Protein AF-N2AEW5-F1 (afdb_monomer)

Solvent-accessible surface area (backbone atoms only — not comparable to full-atom values): 11011 Å² total; per-residue (Å²): 120,74,66,57,60,66,73,53,64,68,74,83,54,90,69,75,68,93,56,101,65,59,62,50,59,50,52,50,50,50,52,54,52,48,52,53,52,48,53,51,51,51,53,53,52,51,54,52,51,47,54,52,35,54,76,77,35,102,45,66,56,54,64,34,38,76,70,49,74,48,69,95,72,57,52,61,69,63,52,51,55,53,49,51,40,51,55,42,52,53,49,37,52,55,40,48,55,48,37,38,54,51,51,26,50,57,54,40,74,70,40,95,64,79,79,50,66,66,58,35,51,49,49,36,50,56,52,47,52,53,49,52,54,55,52,50,54,53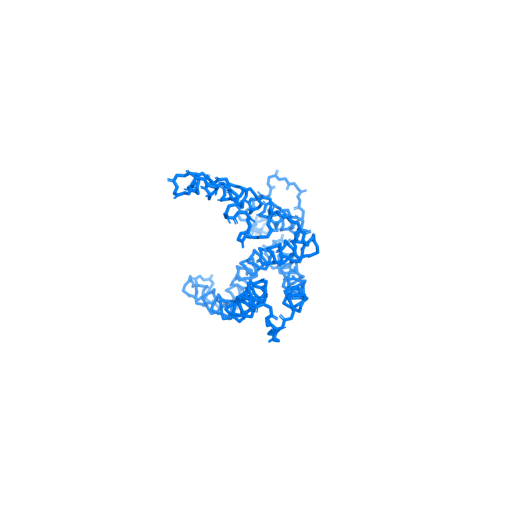,50,52,51,51,50,49,30,52,52,45,57,53,48,28,76,74,65,80,50,90,71,94,61,72,61,66,67,58,58,41,52,54,45,50,55,49,37,52,53,48,42,52,49,38,42,50,44,42,63,67,73,62,53,85,130

Radius of gyration: 22.82 Å; Cα contacts (8 Å, |Δi|>4): 111; chains: 1; bounding box: 56×36×72 Å

Mean predicted aligned error: 11.04 Å

Foldseek 3Di:
DVVVVVVPPPQVPPDDPPDPDAQLVVLVVVLVVQLVVVVVVVVVVLVVVLVVCVVVPVDSCVVCVVVCNDDPSVPVVVVVLVVLLVSLVSLLVSLLLLLLQLVLQVVLCPDPPNDDPVSSVVSSVVSVVVVVVVVVVLVVLVVVVSVQVSCCVVPVDHDDGDDSVVSSVVSVVSSVVSSVVSSVSCNPPVGDD

pLDDT: mean 76.3, std 13.99, range [43.38, 95.25]

Sequence (193 aa):
AISCWRNEKVNLSETWNLIPVSSGKLWLSNIFSSLLTCAYIFIIQNILLALVALSTKNDITAPLKEYGLWGNELIISSIIERLIFLILMVTFIYAFVSFVNFCSKVIVDRLPFKETLWIKLFVMAVLTIIAVYFGSIILARTAGYIETHFTQINTKYTFISDPMWFDNLELLIVDIIVGIIDIVLINRYVESK

Secondary structure (DSSP, 8-state):
-HHHHHH----------SS---HHHHHHHHHHHHHHHHHHHHHHHHHHHHHHHHHH-S-THHHHHHTT-SSTT--HHHHHHHHHHHHHHHHHHHHHHHHHHHHHHHHHHTSSSTT-HHHHHHHHHHHHHHHHHHHHHHHHHHHHHHHHHHHHHHH-PPP----HHHHHHHHHHHHHHHHHHHHHHIIIIIS--

Structure (mmCIF, N/CA/C/O backbone):
data_AF-N2AEW5-F1
#
_entry.id   AF-N2AEW5-F1
#
loop_
_atom_site.group_PDB
_atom_site.id
_atom_site.type_symbol
_atom_site.label_atom_id
_atom_site.label_alt_id
_atom_site.label_comp_id
_atom_site.label_asym_id
_atom_site.label_entity_id
_atom_site.label_seq_id
_atom_site.pdbx_PDB_ins_code
_atom_site.Cartn_x
_atom_site.Cartn_y
_atom_site.Cartn_z
_atom_site.occupancy
_atom_site.B_iso_or_equiv
_atom_site.auth_seq_id
_atom_site.auth_comp_id
_atom_site.auth_asym_id
_atom_site.auth_atom_id
_atom_site.pdbx_PDB_model_num
ATOM 1 N N . ALA A 1 1 ? -23.417 14.444 44.538 1.00 47.97 1 ALA A N 1
ATOM 2 C CA . ALA A 1 1 ? -22.223 13.726 44.038 1.00 47.97 1 ALA A CA 1
ATOM 3 C C . ALA A 1 1 ? -22.504 12.780 42.856 1.00 47.97 1 ALA A C 1
ATOM 5 O O . ALA A 1 1 ? -21.579 12.483 42.119 1.00 47.97 1 ALA A O 1
ATOM 6 N N . ILE A 1 2 ? -23.749 12.338 42.615 1.00 48.34 2 ILE A N 1
ATOM 7 C CA . ILE A 1 2 ? -24.085 11.368 41.544 1.00 48.34 2 ILE A CA 1
ATOM 8 C C . ILE A 1 2 ? -24.109 12.016 40.136 1.00 48.34 2 ILE A C 1
ATOM 10 O O . ILE A 1 2 ? -23.949 11.339 39.126 1.00 48.34 2 ILE A O 1
ATOM 14 N N . SER A 1 3 ? -24.274 13.342 40.053 1.00 51.84 3 SER A N 1
ATOM 15 C CA . SER A 1 3 ? -24.305 14.090 38.787 1.00 51.84 3 SER A CA 1
ATOM 16 C C . SER A 1 3 ? -22.925 14.298 38.157 1.00 51.84 3 SER A C 1
ATOM 18 O O . SER A 1 3 ? -22.823 14.301 36.933 1.00 51.84 3 SER A O 1
ATOM 20 N N . CYS A 1 4 ? -21.864 14.416 38.962 1.00 49.62 4 CYS A N 1
ATOM 21 C CA . CYS A 1 4 ? -20.504 14.579 38.444 1.00 49.62 4 CYS A CA 1
ATOM 22 C C . CYS A 1 4 ? -20.013 13.295 37.769 1.00 49.62 4 CYS A C 1
ATOM 24 O O . CYS A 1 4 ? -19.518 13.372 36.658 1.00 49.62 4 CYS A O 1
ATOM 26 N N . TRP A 1 5 ? -20.293 12.121 38.349 1.00 49.03 5 TRP A N 1
ATOM 27 C CA . TRP A 1 5 ? -19.895 10.819 37.788 1.00 49.03 5 TRP A CA 1
ATOM 28 C C . TRP A 1 5 ? -20.540 10.508 36.425 1.00 49.03 5 TRP A C 1
ATOM 30 O O . TRP A 1 5 ? -19.968 9.812 35.595 1.00 49.03 5 TRP A O 1
ATOM 40 N N . ARG A 1 6 ? -21.743 11.040 36.166 1.00 44.91 6 ARG A N 1
ATOM 41 C CA . ARG A 1 6 ? -22.438 10.858 34.882 1.00 44.91 6 ARG A CA 1
ATOM 42 C C . ARG A 1 6 ? -21.978 11.849 33.806 1.00 44.91 6 ARG A C 1
ATOM 44 O O . ARG A 1 6 ? -22.014 11.495 32.630 1.00 44.91 6 ARG A O 1
ATOM 51 N N . ASN A 1 7 ? -21.540 13.048 34.199 1.00 50.25 7 ASN A N 1
ATOM 52 C CA . ASN A 1 7 ? -20.849 13.991 33.307 1.00 50.25 7 ASN A CA 1
ATOM 53 C C . ASN A 1 7 ? -19.386 13.591 33.070 1.00 50.25 7 ASN A C 1
ATOM 55 O O . ASN A 1 7 ? -18.823 13.893 32.027 1.00 50.25 7 ASN A O 1
ATOM 59 N N . GLU A 1 8 ? -18.807 12.854 34.008 1.00 44.75 8 GLU A N 1
ATOM 60 C CA . GLU A 1 8 ? -17.508 12.198 33.943 1.00 44.75 8 GLU A CA 1
ATOM 61 C C . GLU A 1 8 ? -17.663 10.782 33.366 1.00 44.75 8 GLU A C 1
ATOM 63 O O . GLU A 1 8 ? -17.048 9.815 33.810 1.00 44.75 8 GLU A O 1
ATOM 68 N N . LYS A 1 9 ? -18.469 10.637 32.306 1.00 45.06 9 LYS A N 1
ATOM 69 C CA . LYS A 1 9 ? -18.138 9.634 31.292 1.00 45.06 9 LYS A CA 1
ATOM 70 C C . LYS A 1 9 ? -16.864 10.137 30.632 1.00 45.06 9 LYS A C 1
ATOM 72 O O . LYS A 1 9 ? -16.899 10.858 29.642 1.00 45.06 9 LYS A O 1
ATOM 77 N N . VAL A 1 10 ? -15.762 9.826 31.306 1.00 47.06 10 VAL A N 1
ATOM 78 C CA . VAL A 1 10 ? -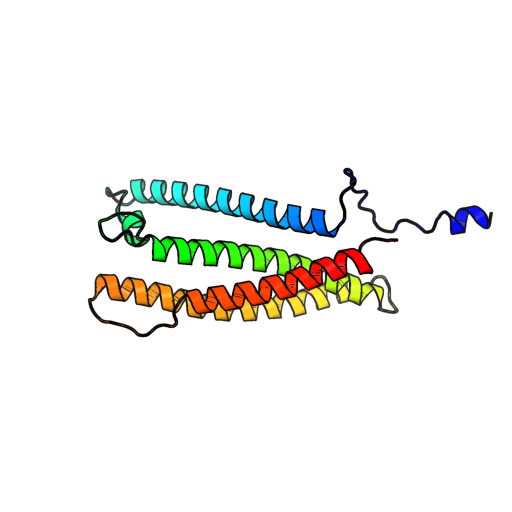14.395 10.133 30.929 1.00 47.06 10 VAL A CA 1
ATOM 79 C C . VAL A 1 10 ? -14.260 9.878 29.440 1.00 47.06 10 VAL A C 1
ATOM 81 O O . VAL A 1 10 ? -14.466 8.764 28.953 1.00 47.06 10 VAL A O 1
ATOM 84 N N . ASN A 1 11 ? -13.962 10.960 28.737 1.00 50.41 11 ASN A N 1
ATOM 85 C CA . ASN A 1 11 ? -13.491 10.971 27.372 1.00 50.41 11 ASN A CA 1
ATOM 86 C C . ASN A 1 11 ? -12.177 10.165 27.377 1.00 50.41 11 ASN A C 1
ATOM 88 O O . ASN A 1 11 ? -11.105 10.716 27.583 1.00 50.41 11 ASN A O 1
ATOM 92 N N . LEU A 1 12 ? -12.262 8.834 27.260 1.00 48.75 12 LEU A N 1
ATOM 93 C CA . LEU A 1 12 ? -11.115 7.907 27.277 1.00 48.75 12 LEU A CA 1
ATOM 94 C C . LEU A 1 12 ? -10.230 8.052 26.022 1.00 48.75 12 LEU A C 1
ATOM 96 O O . LEU A 1 12 ? -9.251 7.330 25.852 1.00 48.75 12 LEU A O 1
ATOM 100 N N . SER A 1 13 ? -10.577 8.979 25.127 1.00 48.91 13 SER A N 1
ATOM 101 C CA . SER A 1 13 ? -9.702 9.454 24.067 1.00 48.91 13 SER A CA 1
ATOM 102 C C . SER A 1 13 ? -8.812 10.565 24.623 1.00 48.91 13 SER A C 1
ATOM 104 O O . SER A 1 13 ? -9.184 11.735 24.598 1.00 48.91 13 SER A O 1
ATOM 106 N N . GLU A 1 14 ? -7.607 10.219 25.075 1.00 46.34 14 GLU A N 1
ATOM 107 C CA . GLU A 1 14 ? -6.545 11.198 25.376 1.00 46.34 14 GLU A CA 1
ATOM 108 C C . GLU A 1 14 ? -6.027 11.949 24.131 1.00 46.34 14 GLU A C 1
ATOM 110 O O . GLU A 1 14 ? -5.092 12.741 24.208 1.00 46.34 14 GLU A O 1
ATOM 115 N N . THR A 1 15 ? -6.643 11.760 22.966 1.00 45.19 15 THR A N 1
ATOM 116 C CA . THR A 1 15 ? -6.419 12.585 21.781 1.00 45.19 15 THR A CA 1
ATOM 117 C C . THR A 1 15 ? -7.550 13.593 21.651 1.00 45.19 15 THR A C 1
ATOM 119 O O . THR A 1 15 ? -8.577 13.331 21.026 1.00 45.19 15 THR A O 1
ATOM 122 N N . TRP A 1 16 ? -7.367 14.764 22.260 1.00 48.81 16 TRP A N 1
ATOM 123 C CA . TRP A 1 16 ? -8.130 15.948 21.884 1.00 48.81 16 TRP A CA 1
ATOM 124 C C . TRP A 1 16 ? -7.694 16.339 20.474 1.00 48.81 16 TRP A C 1
ATOM 126 O O . TRP A 1 16 ? -6.551 16.747 20.264 1.00 48.81 16 TRP A O 1
ATOM 136 N N . ASN A 1 17 ? -8.586 16.204 19.493 1.00 51.69 17 ASN A N 1
ATOM 137 C CA . ASN A 1 17 ? -8.335 16.769 18.175 1.00 51.69 17 ASN A CA 1
ATOM 138 C C . ASN A 1 17 ? -8.245 18.297 18.337 1.00 51.69 17 ASN A C 1
ATOM 140 O O . ASN A 1 17 ? -9.247 18.956 18.605 1.00 51.69 17 ASN A O 1
ATOM 144 N N . LEU A 1 18 ? -7.039 18.861 18.189 1.00 56.19 18 LEU A N 1
ATOM 145 C CA . LEU A 1 18 ? -6.786 20.313 18.253 1.00 56.19 18 LEU A CA 1
ATOM 146 C C . LEU A 1 18 ? -7.558 21.091 17.171 1.00 56.19 18 LEU A C 1
ATOM 148 O O . LEU A 1 18 ? -7.719 22.304 17.268 1.00 56.19 18 LEU A O 1
ATOM 152 N N . ILE A 1 19 ? -8.043 20.385 16.145 1.00 61.31 19 ILE A N 1
ATOM 153 C CA . ILE A 1 19 ? -8.859 20.907 15.052 1.00 61.31 19 ILE A CA 1
ATOM 154 C C . ILE A 1 19 ? -10.148 20.071 14.993 1.00 61.31 19 ILE A C 1
ATOM 156 O O . ILE A 1 19 ? -10.055 18.842 14.998 1.00 61.31 19 ILE A O 1
ATOM 160 N N . PRO A 1 20 ? -11.346 20.681 14.904 1.00 64.44 20 PRO A N 1
ATOM 161 C CA . PRO A 1 20 ? -12.597 19.939 14.768 1.00 64.44 20 PRO A CA 1
ATOM 162 C C . PRO A 1 20 ? -12.675 19.268 13.386 1.00 64.44 20 PRO A C 1
ATOM 164 O O . PRO A 1 20 ? -13.179 19.834 12.418 1.00 64.44 20 PRO A O 1
ATOM 167 N N . VAL A 1 21 ? -12.156 18.045 13.288 1.00 73.00 21 VAL A N 1
ATOM 168 C CA . VAL A 1 21 ? -12.173 17.202 12.086 1.00 73.00 21 VAL A CA 1
ATOM 169 C C . VAL A 1 21 ? -12.720 15.831 12.470 1.00 73.00 21 VAL A C 1
ATOM 171 O O . VAL A 1 21 ? -12.356 15.281 13.502 1.00 73.00 21 VAL A O 1
ATOM 174 N N . SER A 1 22 ? -13.602 15.269 11.641 1.00 78.88 22 SER A N 1
ATOM 175 C CA . SER A 1 22 ? -14.110 13.907 11.845 1.00 78.88 22 SER A CA 1
ATOM 176 C C . SER A 1 22 ? -12.985 12.880 11.712 1.00 78.88 22 SER A C 1
ATOM 178 O O . SER A 1 22 ? -12.233 12.957 10.736 1.00 78.88 22 SER A O 1
ATOM 180 N N . SER A 1 23 ? -12.940 11.875 12.585 1.00 77.75 23 SER A N 1
ATOM 181 C CA . SER A 1 23 ? -11.918 10.819 12.587 1.00 77.75 23 SER A CA 1
ATOM 182 C C . SER A 1 23 ? -11.597 10.219 11.217 1.00 77.75 23 SER A C 1
ATOM 184 O O . SER A 1 23 ? -10.434 10.175 10.825 1.00 77.75 23 SER A O 1
ATOM 186 N N . GLY A 1 24 ? -12.606 9.845 10.422 1.00 79.12 24 GLY A N 1
ATOM 187 C CA . GLY A 1 24 ? -12.368 9.319 9.069 1.00 79.12 24 GLY A CA 1
ATOM 188 C C . GLY A 1 24 ? -11.661 10.303 8.119 1.00 79.12 24 GLY A C 1
ATOM 189 O O . GLY A 1 24 ? -10.831 9.894 7.311 1.00 79.12 24 GLY A O 1
ATOM 190 N N . LYS A 1 25 ? -11.928 11.611 8.239 1.00 82.88 25 LYS A N 1
ATOM 191 C CA . LYS A 1 25 ? -11.224 12.647 7.455 1.00 82.88 25 LYS A CA 1
ATOM 192 C C . LYS A 1 25 ? -9.788 12.842 7.939 1.00 82.88 25 LYS A C 1
ATOM 194 O O . LYS A 1 25 ? -8.910 13.081 7.118 1.00 82.88 25 LYS A O 1
ATOM 199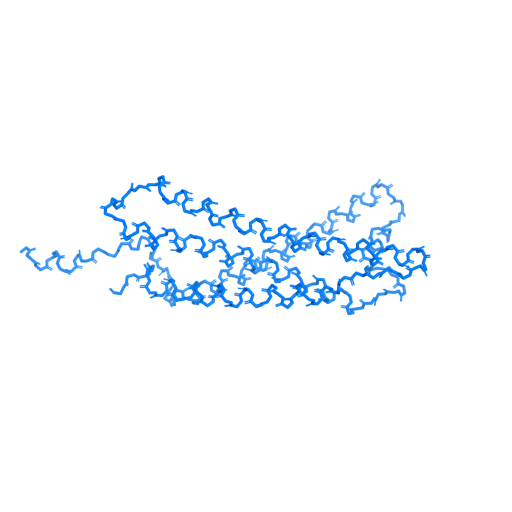 N N . LE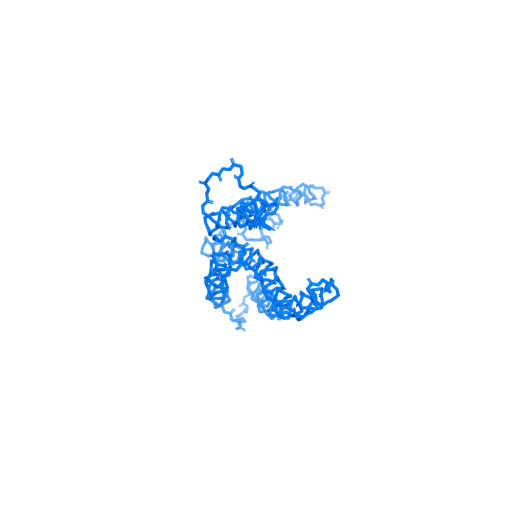U A 1 26 ? -9.551 12.722 9.245 1.00 84.00 26 LEU A N 1
ATOM 200 C CA . LEU A 1 26 ? -8.206 12.761 9.816 1.00 84.00 26 LEU A CA 1
ATOM 201 C C . LEU A 1 26 ? -7.384 11.553 9.350 1.00 84.00 26 LEU A C 1
ATOM 203 O O . LEU A 1 26 ? -6.246 11.724 8.922 1.00 84.00 26 LEU A O 1
ATOM 207 N N . TRP A 1 27 ? -7.980 10.357 9.334 1.00 86.44 27 TRP A N 1
ATOM 208 C CA . TRP A 1 27 ? -7.352 9.156 8.779 1.00 86.44 27 TRP A CA 1
ATOM 209 C C . TRP A 1 27 ? -6.975 9.344 7.303 1.00 86.44 27 TRP A C 1
ATOM 211 O O . TRP A 1 27 ? -5.814 9.155 6.948 1.00 86.44 27 TRP A O 1
ATOM 221 N N . LEU A 1 28 ? -7.898 9.833 6.463 1.00 84.56 28 LEU A N 1
ATOM 222 C CA . LEU A 1 28 ? -7.597 10.152 5.060 1.00 84.56 28 LEU A CA 1
ATOM 223 C C . LEU A 1 28 ? -6.466 11.183 4.929 1.00 84.56 28 LEU A C 1
ATOM 225 O O . LEU A 1 28 ? -5.571 11.012 4.106 1.00 84.56 28 LEU A O 1
ATOM 229 N N . SER A 1 29 ? -6.472 12.233 5.754 1.00 86.12 29 SER A N 1
ATOM 230 C CA . SER A 1 29 ? -5.406 13.242 5.765 1.00 86.12 29 SER A CA 1
ATOM 231 C C . SER A 1 29 ? -4.042 12.636 6.099 1.00 86.12 29 SER A C 1
ATOM 233 O O . SER A 1 29 ? -3.039 13.031 5.506 1.00 86.12 29 SER A O 1
ATOM 235 N N . ASN A 1 30 ? -3.995 11.666 7.013 1.00 86.81 30 ASN A N 1
ATOM 236 C CA . ASN A 1 30 ? -2.763 10.960 7.352 1.00 86.81 30 ASN A CA 1
ATOM 237 C C . ASN A 1 30 ? -2.267 10.104 6.181 1.00 86.81 30 ASN A C 1
ATOM 239 O O . ASN A 1 30 ? -1.075 10.143 5.880 1.00 86.81 30 ASN A O 1
ATOM 243 N N . ILE A 1 31 ? -3.166 9.405 5.475 1.00 87.94 31 ILE A N 1
ATOM 244 C CA . ILE A 1 31 ? -2.810 8.663 4.255 1.00 87.94 31 ILE A CA 1
ATOM 245 C C . ILE A 1 31 ? -2.217 9.616 3.206 1.00 87.94 31 ILE A C 1
ATOM 247 O O . ILE A 1 31 ? -1.108 9.385 2.727 1.00 87.94 31 ILE A O 1
ATOM 251 N N . PHE A 1 32 ? -2.869 10.742 2.905 1.00 86.75 32 PHE A N 1
ATOM 252 C CA . PHE A 1 32 ? -2.333 11.706 1.935 1.00 86.75 32 PHE A CA 1
ATOM 253 C C . PHE A 1 32 ? -0.998 12.315 2.368 1.00 86.75 32 PHE A C 1
ATOM 255 O O . PHE A 1 32 ? -0.084 12.436 1.551 1.00 86.75 32 PHE A O 1
ATOM 262 N N . SER A 1 33 ? -0.853 12.661 3.648 1.00 89.12 33 SER A N 1
ATOM 263 C CA . SER A 1 33 ? 0.419 13.169 4.164 1.00 89.12 33 SER A CA 1
ATOM 264 C C . SER A 1 33 ? 1.529 12.132 4.013 1.00 89.12 33 SER A C 1
ATOM 266 O O . SER A 1 33 ? 2.648 12.488 3.651 1.00 89.12 33 SER A O 1
ATOM 268 N N . SER A 1 34 ? 1.230 10.857 4.256 1.00 86.00 34 SER A N 1
ATOM 269 C CA . SER A 1 34 ? 2.210 9.784 4.116 1.00 86.00 34 SER A CA 1
ATOM 270 C C . SER A 1 34 ? 2.646 9.547 2.671 1.00 86.00 34 SER A C 1
ATOM 272 O O . SER A 1 34 ? 3.835 9.357 2.413 1.00 86.00 34 SER A O 1
ATOM 274 N N . LEU A 1 35 ? 1.716 9.654 1.717 1.00 88.19 35 LEU A N 1
ATOM 275 C CA . LEU A 1 35 ? 2.018 9.592 0.288 1.00 88.19 35 LEU A CA 1
ATOM 276 C C . LEU A 1 35 ? 2.965 10.724 -0.126 1.00 88.19 35 LEU A C 1
ATOM 278 O O . LEU A 1 35 ? 3.941 10.481 -0.834 1.00 88.19 35 LEU A O 1
ATOM 282 N N . LEU A 1 36 ? 2.733 11.945 0.367 1.00 87.06 36 LEU A N 1
ATOM 283 C CA . LEU A 1 36 ? 3.628 13.083 0.132 1.00 87.06 36 LEU A CA 1
ATOM 284 C C . LEU A 1 36 ? 5.015 12.860 0.746 1.00 87.06 36 LEU A C 1
ATOM 286 O O . LEU A 1 36 ? 6.024 13.140 0.097 1.00 87.06 36 LEU A O 1
ATOM 290 N N . THR A 1 37 ? 5.089 12.322 1.966 1.00 86.75 37 THR A N 1
ATOM 291 C CA . THR A 1 37 ? 6.369 11.971 2.599 1.00 86.75 37 THR A CA 1
ATOM 292 C C . THR A 1 37 ? 7.113 10.901 1.802 1.00 86.75 37 THR A C 1
ATOM 294 O O . THR A 1 37 ? 8.319 11.023 1.596 1.00 86.75 37 THR A O 1
ATOM 297 N N . CYS A 1 38 ? 6.417 9.880 1.302 1.00 83.81 38 CYS A N 1
ATOM 298 C CA . CYS A 1 38 ? 7.029 8.849 0.470 1.00 83.81 38 CYS A CA 1
ATOM 299 C C . CYS A 1 38 ? 7.551 9.423 -0.855 1.00 83.81 38 CYS A C 1
ATOM 301 O O . CYS A 1 38 ? 8.699 9.169 -1.218 1.00 83.81 38 CYS A O 1
ATOM 303 N N . ALA A 1 39 ? 6.766 10.267 -1.531 1.00 81.25 39 ALA A N 1
ATOM 304 C CA . ALA A 1 39 ? 7.202 10.960 -2.742 1.00 81.25 39 ALA A CA 1
ATOM 305 C C . ALA A 1 39 ? 8.464 11.806 -2.491 1.00 81.25 39 ALA A C 1
ATOM 307 O O . ALA A 1 39 ? 9.399 11.787 -3.292 1.00 81.25 39 ALA A O 1
ATOM 308 N N . TYR A 1 40 ? 8.527 12.496 -1.350 1.00 83.50 40 TYR A N 1
ATOM 309 C CA . TYR A 1 40 ? 9.703 13.258 -0.936 1.00 83.50 40 TYR A CA 1
ATOM 310 C C . TYR A 1 40 ? 10.945 12.370 -0.734 1.00 83.50 40 TYR A C 1
ATOM 312 O O . TYR A 1 40 ? 12.009 12.675 -1.276 1.00 83.50 40 TYR A O 1
ATOM 320 N N . ILE A 1 41 ? 10.813 11.245 -0.018 1.00 84.50 41 ILE A N 1
ATOM 321 C CA . ILE A 1 41 ? 11.909 10.279 0.185 1.00 84.50 41 ILE A CA 1
ATOM 322 C C . ILE A 1 41 ? 12.377 9.695 -1.152 1.00 84.50 41 ILE A C 1
ATOM 324 O O . ILE A 1 41 ? 13.580 9.610 -1.392 1.00 84.50 41 ILE A O 1
ATOM 328 N N . PHE A 1 42 ? 11.447 9.348 -2.044 1.00 78.69 42 PHE A N 1
ATOM 329 C CA . PHE A 1 42 ? 11.763 8.816 -3.367 1.00 78.69 42 PHE A CA 1
ATOM 330 C C . PHE A 1 42 ? 12.612 9.798 -4.186 1.00 78.69 42 PHE A C 1
ATOM 332 O O . PHE A 1 42 ? 13.625 9.403 -4.764 1.00 78.69 42 PHE A O 1
ATOM 339 N N . ILE A 1 43 ? 12.260 11.087 -4.203 1.00 78.56 43 ILE A N 1
ATOM 340 C CA . ILE A 1 43 ? 13.047 12.120 -4.897 1.00 78.56 43 ILE A CA 1
ATOM 341 C C . ILE A 1 43 ? 14.468 12.195 -4.324 1.00 78.56 43 ILE A C 1
ATOM 343 O O . ILE A 1 43 ? 15.437 12.168 -5.084 1.00 78.56 43 ILE A O 1
ATOM 347 N N . ILE A 1 44 ? 14.609 12.232 -2.994 1.00 82.75 44 ILE A N 1
ATOM 348 C CA . ILE A 1 44 ? 15.924 12.261 -2.336 1.00 82.75 44 ILE A CA 1
ATOM 349 C C . ILE A 1 44 ? 16.746 11.021 -2.697 1.00 82.75 44 ILE A C 1
ATOM 351 O O . ILE A 1 44 ? 17.924 11.146 -3.030 1.00 82.75 44 ILE A O 1
ATOM 355 N N . GLN A 1 45 ? 16.137 9.835 -2.678 1.00 80.62 45 GLN A N 1
ATOM 356 C CA . GLN A 1 45 ? 16.813 8.581 -3.004 1.00 80.62 45 GLN A CA 1
ATOM 357 C C . GLN A 1 45 ? 17.348 8.577 -4.442 1.00 80.62 45 GLN A C 1
ATOM 359 O O . GLN A 1 45 ? 18.486 8.167 -4.665 1.00 80.62 45 GLN A O 1
ATOM 364 N N . ASN A 1 46 ? 16.577 9.091 -5.405 1.00 73.81 46 ASN A N 1
ATOM 365 C CA . ASN A 1 46 ? 17.023 9.215 -6.796 1.00 73.81 46 ASN A CA 1
ATOM 366 C C . ASN A 1 46 ? 18.187 10.207 -6.950 1.00 73.81 46 ASN A C 1
ATOM 368 O O . ASN A 1 46 ? 19.138 9.924 -7.679 1.00 73.81 46 ASN A O 1
ATOM 372 N N . ILE A 1 47 ? 18.153 11.343 -6.243 1.00 79.00 47 ILE A N 1
ATOM 373 C CA . ILE A 1 47 ? 19.250 12.326 -6.254 1.00 79.00 47 ILE A CA 1
ATOM 374 C C . ILE A 1 47 ? 20.534 11.707 -5.691 1.00 79.00 47 ILE A C 1
ATOM 376 O O . ILE A 1 47 ? 21.596 11.829 -6.302 1.00 79.00 47 ILE A O 1
ATOM 380 N N . LEU A 1 48 ? 20.444 11.014 -4.552 1.00 82.75 48 LEU A N 1
ATOM 381 C CA . LEU A 1 48 ? 21.590 10.335 -3.943 1.00 82.75 48 LEU A CA 1
ATOM 382 C C . LEU A 1 48 ? 22.158 9.253 -4.867 1.00 82.75 48 LEU A C 1
ATOM 384 O O . LEU A 1 48 ? 23.373 9.171 -5.031 1.00 82.75 48 LEU A O 1
ATOM 388 N N . LEU A 1 49 ? 21.295 8.466 -5.513 1.00 76.62 49 LEU A N 1
ATOM 389 C CA . LEU A 1 49 ? 21.715 7.436 -6.460 1.00 76.62 49 LEU A CA 1
ATOM 390 C C . LEU A 1 49 ? 22.449 8.034 -7.669 1.00 76.62 49 LEU A C 1
ATOM 392 O O . LEU A 1 49 ? 23.502 7.531 -8.055 1.00 76.62 49 LEU A O 1
ATOM 396 N N . ALA A 1 50 ? 21.942 9.135 -8.230 1.00 69.94 50 ALA A N 1
ATOM 397 C CA . ALA A 1 50 ? 22.600 9.847 -9.325 1.00 69.94 50 ALA A CA 1
ATOM 398 C C . ALA A 1 50 ? 23.979 10.391 -8.913 1.00 69.94 50 ALA A C 1
ATOM 400 O O . ALA A 1 50 ? 24.937 10.314 -9.684 1.00 69.94 50 ALA A O 1
ATOM 401 N N . LEU A 1 51 ? 24.102 10.895 -7.681 1.00 77.00 51 LEU A N 1
ATOM 402 C CA . LEU A 1 51 ? 25.354 11.422 -7.135 1.00 77.00 51 LEU A CA 1
ATOM 403 C C . LEU A 1 51 ? 26.393 10.314 -6.892 1.00 77.00 51 LEU A C 1
ATOM 405 O O . LEU A 1 51 ? 27.570 10.489 -7.201 1.00 77.00 51 LEU A O 1
ATOM 409 N N . VAL A 1 52 ? 25.962 9.143 -6.416 1.00 78.38 52 VAL A N 1
ATOM 410 C CA . VAL A 1 52 ? 26.822 7.950 -6.311 1.00 78.38 52 VAL A CA 1
ATOM 411 C C . VAL A 1 52 ? 27.259 7.469 -7.695 1.00 78.38 52 VAL A C 1
ATOM 413 O O . VAL A 1 52 ? 28.433 7.143 -7.888 1.00 78.38 52 VAL A O 1
ATOM 416 N N . ALA A 1 53 ? 26.354 7.472 -8.675 1.00 66.94 53 ALA A N 1
ATOM 417 C CA . ALA A 1 53 ? 26.667 7.076 -10.042 1.00 66.94 53 ALA A CA 1
ATOM 418 C C . ALA A 1 53 ? 27.706 7.994 -10.700 1.00 66.94 53 ALA A C 1
ATOM 420 O O . ALA A 1 53 ? 28.627 7.479 -11.325 1.00 66.94 53 ALA A O 1
ATOM 421 N N . LEU A 1 54 ? 27.632 9.315 -10.480 1.00 68.75 54 LEU A N 1
ATOM 422 C CA . LEU A 1 54 ? 28.669 10.288 -10.874 1.00 68.75 54 LEU A CA 1
ATOM 423 C C . LEU A 1 54 ? 30.054 9.935 -10.330 1.00 68.75 54 LEU A C 1
ATOM 425 O O . LEU A 1 54 ? 31.061 10.176 -10.989 1.00 68.75 54 LEU A O 1
ATOM 429 N N . SER A 1 55 ? 30.106 9.379 -9.119 1.00 70.50 55 SER A N 1
ATOM 430 C CA . SER A 1 55 ? 31.361 9.016 -8.463 1.00 70.50 55 SER A CA 1
ATOM 431 C C . SER A 1 55 ? 31.954 7.700 -8.979 1.00 70.50 55 SER A C 1
ATOM 433 O O . SER A 1 55 ? 33.165 7.516 -8.882 1.00 70.50 55 SER A O 1
ATOM 435 N N . THR A 1 56 ? 31.130 6.786 -9.506 1.00 66.25 56 THR A N 1
ATOM 436 C CA . THR A 1 56 ? 31.548 5.425 -9.906 1.00 66.25 56 THR A CA 1
ATOM 437 C C . THR A 1 56 ? 31.594 5.191 -11.415 1.00 66.25 56 THR A C 1
ATOM 439 O O . THR A 1 56 ? 32.350 4.334 -11.870 1.00 66.25 56 THR A O 1
ATOM 442 N N . LYS A 1 57 ? 30.822 5.934 -12.210 1.00 60.66 57 LYS A N 1
ATOM 443 C CA . LYS A 1 57 ? 30.803 5.863 -13.675 1.00 60.66 57 LYS A CA 1
ATOM 444 C C . LYS A 1 57 ? 30.875 7.292 -14.229 1.00 60.66 57 LYS A C 1
ATOM 446 O O . LYS A 1 57 ? 30.095 8.145 -13.829 1.00 60.66 57 LYS A O 1
ATOM 451 N N . ASN A 1 58 ? 31.714 7.543 -15.239 1.00 67.12 58 ASN A N 1
ATOM 452 C CA . ASN A 1 58 ? 31.708 8.813 -15.999 1.00 67.12 58 ASN A CA 1
ATOM 453 C C . ASN A 1 58 ? 30.423 9.014 -16.844 1.00 67.12 58 ASN A C 1
ATOM 455 O O . ASN A 1 58 ? 30.392 9.859 -17.736 1.00 67.12 58 ASN A O 1
ATOM 459 N N . ASP A 1 59 ? 29.370 8.230 -16.596 1.00 70.75 59 ASP A N 1
ATOM 460 C CA . ASP A 1 59 ? 28.095 8.292 -17.299 1.00 70.75 59 ASP A CA 1
ATOM 461 C C . ASP A 1 59 ? 26.929 8.337 -16.298 1.00 70.75 59 ASP A C 1
ATOM 463 O O . ASP A 1 59 ? 26.446 7.310 -15.814 1.00 70.75 59 ASP A O 1
ATOM 467 N N . ILE A 1 60 ? 26.446 9.556 -16.039 1.00 68.25 60 ILE A N 1
ATOM 468 C CA . ILE A 1 60 ? 25.214 9.852 -15.283 1.00 68.25 60 ILE A CA 1
ATOM 469 C C . ILE A 1 60 ? 23.972 9.181 -15.856 1.00 68.25 60 ILE A C 1
ATOM 471 O O . ILE A 1 60 ? 22.978 9.017 -15.152 1.00 68.25 60 ILE A O 1
ATOM 475 N N . THR A 1 61 ? 24.001 8.820 -17.138 1.00 69.75 61 THR A N 1
ATOM 476 C CA . THR A 1 61 ? 22.847 8.256 -17.827 1.00 69.75 61 THR A CA 1
ATOM 477 C C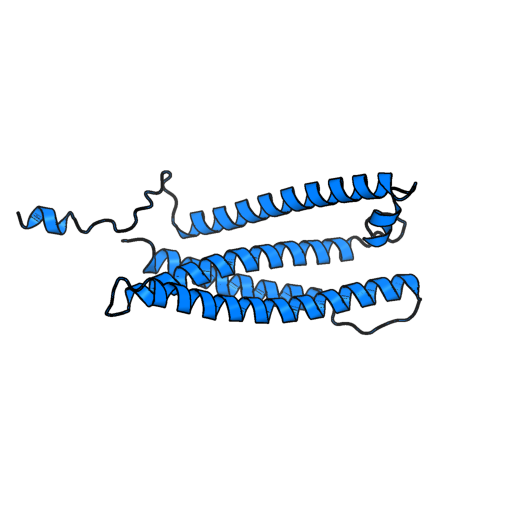 . THR A 1 61 ? 22.751 6.749 -17.649 1.00 69.75 61 THR A C 1
ATOM 479 O O . THR A 1 61 ? 21.688 6.201 -17.907 1.00 69.75 61 THR A O 1
ATOM 482 N N . ALA A 1 62 ? 23.802 6.069 -17.177 1.00 68.19 62 ALA A N 1
ATOM 483 C CA . ALA A 1 62 ? 23.793 4.617 -17.000 1.00 68.19 62 ALA A CA 1
ATOM 484 C C . ALA A 1 62 ? 22.724 4.122 -15.999 1.00 68.19 62 ALA A C 1
ATOM 486 O O . ALA A 1 62 ? 21.936 3.267 -16.393 1.00 68.19 62 ALA A O 1
ATOM 487 N N . PRO A 1 63 ? 22.586 4.685 -14.779 1.00 64.12 63 PRO A N 1
ATOM 488 C CA . PRO A 1 63 ? 21.504 4.301 -13.870 1.00 64.12 63 PRO A CA 1
ATOM 489 C C . PRO A 1 63 ? 20.140 4.680 -14.449 1.00 64.12 63 PRO A C 1
ATOM 491 O O . PRO A 1 63 ? 19.197 3.906 -14.405 1.00 64.12 63 PRO A O 1
ATOM 494 N N . LEU A 1 64 ? 20.025 5.868 -15.049 1.00 65.31 64 LEU A N 1
ATOM 495 C CA . LEU A 1 64 ? 18.761 6.330 -15.625 1.00 65.31 64 LEU A CA 1
ATOM 496 C C . LEU A 1 64 ? 18.305 5.438 -16.792 1.00 65.31 64 LEU A C 1
ATOM 498 O O . LEU A 1 64 ? 17.115 5.171 -16.918 1.00 65.31 64 LEU A O 1
ATOM 502 N N . LYS A 1 65 ? 19.233 4.933 -17.611 1.00 68.00 65 LYS A N 1
ATOM 503 C CA . LYS A 1 65 ? 18.973 3.924 -18.649 1.00 68.00 65 LYS A CA 1
ATOM 504 C C . LYS A 1 65 ? 18.595 2.577 -18.035 1.00 68.00 65 LYS A C 1
ATOM 506 O O . LYS A 1 65 ? 17.633 1.973 -18.493 1.00 68.00 65 LYS A O 1
ATOM 511 N N . GLU A 1 66 ? 19.295 2.143 -16.983 1.00 62.22 66 GLU A N 1
ATOM 512 C CA . GLU A 1 66 ? 18.964 0.927 -16.222 1.00 62.22 66 GLU A CA 1
ATOM 513 C C . GLU A 1 66 ? 17.549 0.988 -15.625 1.00 62.22 66 GLU A C 1
ATOM 515 O O . GLU A 1 66 ? 16.902 -0.042 -15.531 1.00 62.22 66 GLU A O 1
ATOM 520 N N . TYR A 1 67 ? 17.017 2.169 -15.298 1.00 59.31 67 TYR A N 1
ATOM 521 C CA . TYR A 1 67 ? 15.627 2.340 -14.846 1.00 59.31 67 TYR A CA 1
ATOM 522 C C . TYR A 1 67 ? 14.634 2.717 -15.962 1.00 59.31 67 TYR A C 1
ATOM 524 O O . TYR A 1 67 ? 13.458 2.941 -15.678 1.00 59.31 67 TYR A O 1
ATOM 532 N N . GLY A 1 68 ? 15.066 2.794 -17.227 1.00 59.84 68 GLY A N 1
ATOM 533 C CA . GLY A 1 68 ? 14.211 3.197 -18.354 1.00 59.84 68 GLY A CA 1
ATOM 534 C C . GLY A 1 68 ? 13.771 4.671 -18.332 1.00 59.84 68 GLY A C 1
ATOM 535 O O . GLY A 1 68 ? 12.817 5.046 -19.007 1.00 59.84 68 GLY A O 1
ATOM 536 N N . LEU A 1 69 ? 14.459 5.514 -17.557 1.00 62.69 69 LEU A N 1
ATOM 537 C CA . LEU A 1 69 ? 14.209 6.951 -17.393 1.00 62.69 69 LEU A CA 1
ATOM 538 C C . LEU A 1 69 ? 15.018 7.823 -18.373 1.00 62.69 69 LEU A C 1
ATOM 540 O O . LEU A 1 69 ? 14.883 9.045 -18.360 1.00 62.69 69 LEU A O 1
ATOM 544 N N . TRP A 1 70 ? 15.877 7.224 -19.207 1.00 61.69 70 TRP A N 1
ATOM 545 C CA . TRP A 1 70 ? 16.722 7.935 -20.173 1.00 61.69 70 TRP A CA 1
ATOM 546 C C . TRP A 1 70 ? 16.963 7.111 -21.447 1.00 61.69 70 TRP A C 1
ATOM 548 O O . TRP A 1 70 ? 17.411 5.970 -21.366 1.00 61.69 70 TRP A O 1
ATOM 558 N N . GLY A 1 71 ? 16.724 7.695 -22.628 1.00 63.16 71 GLY A N 1
ATOM 559 C CA . GLY A 1 71 ? 16.902 7.049 -23.941 1.00 63.16 71 GLY A CA 1
ATOM 560 C C . GLY A 1 71 ? 15.647 7.085 -24.827 1.00 63.16 71 GLY A C 1
ATOM 561 O O . GLY A 1 71 ? 14.631 7.658 -24.446 1.00 63.16 71 GLY A O 1
ATOM 562 N N . ASN A 1 72 ? 15.723 6.478 -26.020 1.00 54.22 72 ASN A N 1
ATOM 563 C CA . ASN A 1 72 ? 14.645 6.495 -27.027 1.00 54.22 72 ASN A CA 1
ATOM 564 C C . ASN A 1 72 ? 13.447 5.586 -26.696 1.00 54.22 72 ASN A C 1
ATOM 566 O O . ASN A 1 72 ? 12.399 5.724 -27.318 1.00 54.22 72 ASN A O 1
ATOM 570 N N . GLU A 1 73 ? 13.577 4.689 -25.719 1.00 54.94 73 GLU A N 1
ATOM 571 C CA . GLU A 1 73 ? 12.507 3.780 -25.281 1.00 54.94 73 GLU A CA 1
ATOM 572 C C . GLU A 1 73 ? 11.892 4.224 -23.952 1.00 54.94 73 GLU A C 1
ATOM 574 O O . GLU A 1 73 ? 11.611 3.422 -23.064 1.00 54.94 73 GLU A O 1
ATOM 579 N N . LEU A 1 74 ? 11.696 5.535 -23.797 1.00 55.00 74 LEU A N 1
ATOM 580 C CA . LEU A 1 74 ? 10.967 6.109 -22.671 1.00 55.00 74 LEU A CA 1
ATOM 581 C C . LEU A 1 74 ? 9.478 5.763 -22.838 1.00 55.00 74 LEU A C 1
ATOM 583 O O . LEU A 1 74 ? 8.666 6.545 -23.330 1.00 55.00 74 LEU A O 1
ATOM 587 N N . ILE A 1 75 ? 9.129 4.525 -22.490 1.00 64.31 75 ILE A N 1
ATOM 588 C CA . ILE A 1 75 ? 7.770 4.000 -22.563 1.00 64.31 75 ILE A CA 1
ATOM 589 C C . ILE A 1 75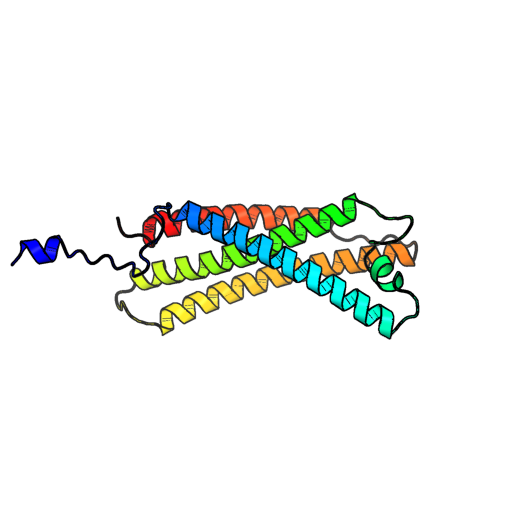 ? 7.010 4.581 -21.369 1.00 64.31 75 ILE A C 1
ATOM 591 O O . ILE A 1 75 ? 6.979 4.011 -20.279 1.00 64.31 75 ILE A O 1
ATOM 595 N N . ILE A 1 76 ? 6.412 5.757 -21.576 1.00 67.62 76 ILE A N 1
ATOM 596 C CA . ILE A 1 76 ? 5.663 6.519 -20.562 1.00 67.62 76 ILE A CA 1
ATOM 597 C C . ILE A 1 76 ? 4.632 5.634 -19.841 1.00 67.62 76 ILE A C 1
ATOM 599 O O . ILE A 1 76 ? 4.463 5.753 -18.629 1.00 67.62 76 ILE A O 1
ATOM 603 N N . SER A 1 77 ? 3.990 4.699 -20.552 1.00 69.62 77 SER A N 1
ATOM 604 C CA . SER A 1 77 ? 3.037 3.753 -19.958 1.00 69.62 77 SER A CA 1
ATOM 605 C C . SER A 1 77 ? 3.667 2.844 -18.896 1.00 69.62 77 SER A C 1
ATOM 607 O O . SER A 1 77 ? 3.045 2.612 -17.864 1.00 69.62 77 SER A O 1
ATOM 609 N N . SER A 1 78 ? 4.913 2.402 -19.085 1.00 71.75 78 SER A N 1
ATOM 610 C CA . SER A 1 78 ? 5.635 1.565 -18.118 1.00 71.75 78 SER A CA 1
ATOM 611 C C . SER A 1 78 ? 6.030 2.348 -16.862 1.00 71.75 78 SER A C 1
ATOM 613 O O . SER A 1 78 ? 6.041 1.802 -15.760 1.00 71.75 78 SER A O 1
ATOM 615 N N . ILE A 1 79 ? 6.322 3.645 -17.000 1.00 74.31 79 ILE A N 1
ATOM 616 C CA . ILE A 1 79 ? 6.604 4.525 -15.855 1.00 74.31 79 ILE A CA 1
ATOM 617 C C . ILE A 1 79 ? 5.326 4.767 -15.047 1.00 74.31 79 ILE A C 1
ATOM 619 O O . ILE A 1 79 ? 5.347 4.668 -13.822 1.00 74.31 79 ILE A O 1
ATOM 623 N N . ILE A 1 80 ? 4.206 5.039 -15.724 1.00 81.12 80 ILE A N 1
ATOM 624 C CA . ILE A 1 80 ? 2.904 5.234 -15.074 1.00 81.12 80 ILE A CA 1
ATOM 625 C C . ILE A 1 80 ? 2.496 3.979 -14.295 1.00 81.12 80 ILE A C 1
ATOM 627 O O . ILE A 1 80 ? 2.092 4.094 -13.142 1.00 81.12 80 ILE A O 1
ATOM 631 N N . GLU A 1 81 ? 2.648 2.788 -14.877 1.00 81.94 81 GLU A N 1
ATOM 632 C CA . GLU A 1 81 ? 2.295 1.524 -14.218 1.00 81.94 81 GLU A CA 1
ATOM 633 C C . GLU A 1 81 ? 3.097 1.301 -12.922 1.00 81.94 81 GLU A C 1
ATOM 635 O O . GLU A 1 81 ? 2.523 0.918 -11.901 1.00 81.94 81 GLU A O 1
ATOM 640 N N . ARG A 1 82 ? 4.403 1.616 -12.931 1.00 78.88 82 ARG A N 1
ATOM 641 C CA . ARG A 1 82 ? 5.289 1.544 -11.750 1.00 78.88 82 ARG A CA 1
ATOM 642 C C . ARG A 1 82 ? 4.941 2.589 -10.692 1.00 78.88 82 ARG A C 1
ATOM 644 O O . ARG A 1 82 ? 4.990 2.292 -9.502 1.00 78.88 82 ARG A O 1
ATOM 651 N N . LEU A 1 83 ? 4.587 3.805 -11.110 1.00 82.56 83 LEU A N 1
ATOM 652 C CA . LEU A 1 83 ? 4.156 4.862 -10.191 1.00 82.56 83 LEU A CA 1
ATOM 653 C C . LEU A 1 83 ? 2.837 4.502 -9.505 1.00 82.56 83 LEU A C 1
ATOM 655 O O . LEU A 1 83 ? 2.712 4.703 -8.299 1.00 82.56 83 LEU A O 1
ATOM 659 N N . ILE A 1 84 ? 1.882 3.935 -10.247 1.00 89.38 84 ILE A N 1
ATOM 660 C CA . ILE A 1 84 ? 0.622 3.433 -9.686 1.00 89.38 84 ILE A CA 1
ATOM 661 C C . ILE A 1 84 ? 0.908 2.331 -8.665 1.00 89.38 84 ILE A C 1
ATOM 663 O O . ILE A 1 84 ? 0.414 2.421 -7.543 1.00 89.38 84 ILE A O 1
ATOM 667 N N . PHE A 1 85 ? 1.752 1.354 -9.011 1.00 87.81 85 PHE A N 1
ATOM 668 C CA . PHE A 1 85 ? 2.152 0.287 -8.090 1.00 87.81 85 PHE A CA 1
ATOM 669 C C . PHE A 1 85 ? 2.734 0.840 -6.787 1.00 87.81 85 PHE A C 1
ATOM 671 O O . PHE A 1 85 ? 2.322 0.441 -5.701 1.00 87.81 85 PHE A O 1
ATOM 678 N N . LEU A 1 86 ? 3.652 1.806 -6.881 1.00 86.00 86 LEU A N 1
ATOM 679 C CA . LEU A 1 86 ? 4.277 2.425 -5.713 1.00 86.00 86 LEU A CA 1
ATOM 680 C C . LEU A 1 86 ? 3.255 3.158 -4.833 1.00 86.00 86 LEU A C 1
ATOM 682 O O . LEU A 1 86 ? 3.279 3.004 -3.615 1.00 86.00 86 LEU A O 1
ATOM 686 N N . ILE A 1 87 ? 2.340 3.926 -5.432 1.00 90.25 87 ILE A N 1
ATOM 687 C CA . ILE A 1 87 ? 1.283 4.637 -4.695 1.00 90.25 87 ILE A CA 1
ATOM 688 C C . ILE A 1 87 ? 0.372 3.648 -3.961 1.00 90.25 87 ILE A C 1
ATOM 690 O O . ILE A 1 87 ? 0.066 3.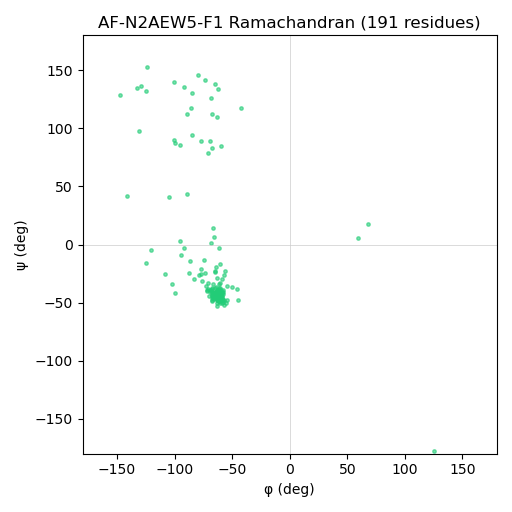859 -2.785 1.00 90.25 87 ILE A O 1
ATOM 694 N N . LEU A 1 88 ? -0.040 2.570 -4.629 1.00 92.00 88 LEU A N 1
ATOM 695 C CA . LEU A 1 88 ? -0.877 1.527 -4.037 1.00 92.00 88 LEU A CA 1
ATOM 696 C C . LEU A 1 88 ? -0.141 0.796 -2.914 1.00 92.00 88 LEU A C 1
ATOM 698 O O . LEU A 1 88 ? -0.663 0.658 -1.821 1.00 92.00 88 LEU A O 1
ATOM 702 N N . MET A 1 89 ? 1.120 0.423 -3.117 1.00 89.00 89 MET A N 1
ATOM 703 C CA . MET A 1 89 ? 1.912 -0.266 -2.097 1.00 89.00 89 MET A CA 1
ATOM 704 C C . MET A 1 89 ? 2.106 0.584 -0.830 1.00 89.00 89 MET A C 1
ATOM 706 O O . MET A 1 89 ? 1.986 0.078 0.286 1.00 89.00 89 MET A O 1
ATOM 710 N N . VAL A 1 90 ? 2.348 1.889 -0.977 1.00 89.75 90 VAL A N 1
ATOM 711 C CA . VAL A 1 90 ? 2.433 2.812 0.168 1.00 89.75 90 VAL A CA 1
ATOM 712 C C . VAL A 1 90 ? 1.077 2.946 0.857 1.00 89.75 90 VAL A C 1
ATOM 714 O O . VAL A 1 90 ? 1.008 2.885 2.086 1.00 89.75 90 VAL A O 1
ATOM 717 N N . THR A 1 91 ? 0.002 3.095 0.081 1.00 91.69 91 THR A N 1
ATOM 718 C CA . THR A 1 91 ? -1.367 3.173 0.611 1.00 91.69 91 THR A CA 1
ATOM 719 C C . THR A 1 91 ? -1.705 1.917 1.411 1.00 91.69 91 THR A C 1
ATOM 721 O O . THR A 1 91 ? -2.135 2.035 2.559 1.00 91.69 91 THR A O 1
ATOM 724 N N . PHE A 1 92 ? -1.396 0.738 0.869 1.00 91.56 92 PHE A N 1
ATOM 725 C CA . PHE A 1 92 ? -1.546 -0.553 1.526 1.00 91.56 92 PHE A CA 1
ATOM 726 C C . PHE A 1 92 ? -0.819 -0.614 2.863 1.00 91.56 92 PHE A C 1
ATOM 728 O O . PHE A 1 92 ? -1.426 -0.969 3.871 1.00 91.56 92 PHE A O 1
ATOM 735 N N . ILE A 1 93 ? 0.462 -0.234 2.913 1.00 89.31 93 ILE A N 1
ATOM 736 C CA . ILE A 1 93 ? 1.244 -0.270 4.158 1.00 89.31 93 ILE A CA 1
ATOM 737 C C . ILE A 1 93 ? 0.578 0.592 5.235 1.00 89.31 93 ILE A C 1
ATOM 739 O O . ILE A 1 93 ? 0.387 0.136 6.364 1.00 89.31 93 ILE A O 1
ATOM 743 N N . TYR A 1 94 ? 0.192 1.824 4.904 1.00 90.19 94 TYR A N 1
ATOM 744 C CA . TYR A 1 94 ? -0.398 2.740 5.881 1.00 90.19 94 TYR A CA 1
ATOM 745 C C . TYR A 1 94 ? -1.819 2.349 6.302 1.00 90.19 94 TYR A C 1
ATOM 747 O O . TYR A 1 94 ? -2.148 2.437 7.494 1.00 90.19 94 TYR A O 1
ATOM 755 N N . ALA A 1 95 ? -2.647 1.892 5.361 1.00 90.81 95 ALA A N 1
ATOM 756 C CA . ALA A 1 95 ? -3.968 1.348 5.655 1.00 90.81 95 ALA A CA 1
ATOM 757 C C . ALA A 1 95 ? -3.840 0.103 6.539 1.00 90.81 95 ALA A C 1
ATOM 759 O O . ALA A 1 95 ? -4.458 0.015 7.592 1.00 90.81 95 ALA A O 1
ATOM 760 N N . PHE A 1 96 ? -2.936 -0.818 6.213 1.00 90.50 96 PHE A N 1
ATOM 761 C CA . PHE A 1 96 ? -2.753 -2.028 7.002 1.00 90.50 96 PHE A CA 1
ATOM 762 C C . PHE A 1 96 ? -2.246 -1.739 8.422 1.00 90.50 96 PHE A C 1
ATOM 764 O O . PHE A 1 96 ? -2.759 -2.302 9.387 1.00 90.50 96 PHE A O 1
ATOM 771 N N . VAL A 1 97 ? -1.280 -0.830 8.596 1.00 89.50 97 VAL A N 1
ATOM 772 C CA . VAL A 1 97 ? -0.808 -0.422 9.934 1.00 89.50 97 VAL A CA 1
ATOM 773 C C . VAL A 1 97 ? -1.953 0.164 10.768 1.00 89.50 97 VAL A C 1
ATOM 775 O O . VAL A 1 97 ? -2.089 -0.160 11.953 1.00 89.50 97 VAL A O 1
ATOM 778 N N . SER A 1 98 ? -2.801 0.989 10.150 1.00 89.50 98 SER A N 1
ATOM 779 C CA . SER A 1 98 ? -3.992 1.552 10.794 1.00 89.50 98 SER A CA 1
ATOM 780 C C . SER A 1 98 ? -4.982 0.454 11.188 1.00 89.50 98 SER A C 1
ATOM 782 O O . SER A 1 98 ? -5.399 0.393 12.347 1.00 89.50 98 SER A O 1
ATOM 784 N N . PHE A 1 99 ? -5.255 -0.475 10.275 1.00 90.81 99 PHE A N 1
ATOM 785 C CA . PHE A 1 99 ? -6.102 -1.641 10.488 1.00 90.81 99 PHE A CA 1
ATOM 786 C C . PHE A 1 99 ? -5.639 -2.515 11.646 1.00 90.81 99 PHE A C 1
ATOM 788 O O . PHE A 1 99 ? -6.440 -2.850 12.523 1.00 90.81 99 PHE A O 1
ATOM 795 N N . VAL A 1 100 ? -4.347 -2.844 11.714 1.00 89.44 100 VAL A N 1
ATOM 796 C CA . VAL A 1 100 ? -3.777 -3.608 12.831 1.00 89.44 100 VAL A CA 1
ATOM 797 C C . VAL A 1 100 ? -3.981 -2.872 14.149 1.00 89.44 100 VAL A C 1
ATOM 799 O O . VAL A 1 100 ? -4.407 -3.474 15.140 1.00 89.44 100 VAL A O 1
ATOM 802 N N . ASN A 1 101 ? -3.716 -1.566 14.174 1.00 88.44 101 ASN A N 1
ATOM 803 C CA . ASN A 1 101 ? -3.889 -0.763 15.377 1.00 88.44 101 ASN A CA 1
ATOM 804 C C . ASN A 1 101 ? -5.359 -0.736 15.829 1.00 88.44 101 ASN A C 1
ATOM 806 O O . ASN A 1 101 ? -5.646 -1.014 16.996 1.00 88.44 101 ASN A O 1
ATOM 810 N N . PHE A 1 102 ? -6.297 -0.483 14.915 1.00 87.69 102 PHE A N 1
ATOM 811 C CA . PHE A 1 102 ? -7.724 -0.440 15.230 1.00 87.69 102 PHE A CA 1
ATOM 812 C C . PHE A 1 102 ? -8.273 -1.806 15.640 1.00 87.69 102 PHE A C 1
ATOM 814 O O . PHE A 1 102 ? -8.936 -1.901 16.673 1.00 87.69 102 PHE A O 1
ATOM 821 N N . CYS A 1 103 ? -7.953 -2.874 14.909 1.00 87.50 103 CYS A N 1
ATOM 822 C CA . CYS A 1 103 ? -8.364 -4.230 15.270 1.00 87.50 103 CYS A CA 1
ATOM 823 C C . CYS A 1 103 ? -7.814 -4.643 16.634 1.00 87.50 103 CYS A C 1
ATOM 825 O O . CYS A 1 103 ? -8.558 -5.184 17.451 1.00 87.50 103 CYS A O 1
ATOM 827 N N . SER A 1 104 ? -6.541 -4.349 16.917 1.00 85.38 104 SER A N 1
ATOM 828 C CA . SER A 1 104 ? -5.946 -4.665 18.218 1.00 85.38 104 SER A CA 1
ATOM 829 C C . SER A 1 104 ? -6.674 -3.960 19.363 1.00 85.38 104 SER A C 1
ATOM 831 O O . SER A 1 104 ? -6.974 -4.597 20.370 1.00 85.38 104 SER A O 1
ATOM 833 N N . LYS A 1 105 ? -7.037 -2.680 19.191 1.00 82.62 105 LYS A N 1
ATOM 834 C CA . LYS A 1 105 ? -7.810 -1.917 20.180 1.00 82.62 105 LYS A CA 1
ATOM 835 C C . LYS A 1 105 ? -9.197 -2.530 20.380 1.00 82.62 105 LYS A C 1
ATOM 837 O O . LYS A 1 105 ? -9.561 -2.849 21.505 1.00 82.62 105 LYS A O 1
ATOM 842 N N . VAL A 1 106 ? -9.922 -2.791 19.290 1.00 85.00 106 VAL A N 1
ATOM 843 C CA . VAL A 1 106 ? -11.270 -3.382 19.345 1.00 85.00 106 VAL A CA 1
ATOM 844 C C . VAL A 1 106 ? -11.273 -4.749 20.023 1.00 85.00 106 VAL A C 1
ATOM 846 O O . VAL A 1 106 ? -12.173 -5.029 20.809 1.00 85.00 106 VAL A O 1
ATOM 849 N N . ILE A 1 107 ? -10.290 -5.605 19.742 1.00 83.69 107 ILE A N 1
ATOM 850 C CA . ILE A 1 107 ? -10.203 -6.936 20.352 1.00 83.69 107 ILE A CA 1
ATOM 851 C C . ILE A 1 107 ? -9.905 -6.822 21.849 1.00 83.69 107 ILE A C 1
ATOM 853 O O . ILE A 1 107 ? -10.579 -7.467 22.651 1.00 83.69 107 ILE A O 1
ATOM 857 N N . VAL A 1 108 ? -8.944 -5.978 22.234 1.00 80.69 108 VAL A N 1
ATOM 858 C CA . VAL A 1 108 ? -8.566 -5.780 23.642 1.00 80.69 108 VAL A CA 1
ATOM 859 C C . VAL A 1 108 ? -9.723 -5.206 24.458 1.00 80.69 108 VAL A C 1
ATOM 861 O O . VAL A 1 108 ? -9.998 -5.709 25.546 1.00 80.69 108 VAL A O 1
ATOM 864 N N . ASP A 1 109 ? -10.472 -4.250 23.907 1.00 77.19 109 ASP A N 1
ATOM 865 C CA . ASP A 1 109 ? -11.625 -3.632 24.576 1.00 77.19 109 ASP A CA 1
ATOM 866 C C . ASP A 1 109 ? -12.770 -4.626 24.855 1.00 77.19 109 ASP A C 1
ATOM 868 O O . ASP A 1 109 ? -13.634 -4.375 25.700 1.00 77.19 109 ASP A O 1
ATOM 872 N N . ARG A 1 110 ? -12.803 -5.765 24.149 1.00 80.44 110 ARG A N 1
ATOM 873 C CA . ARG A 1 110 ? -13.801 -6.831 24.336 1.00 80.44 110 ARG A CA 1
ATOM 874 C C . ARG A 1 110 ? -13.351 -7.939 25.279 1.00 80.44 110 ARG A C 1
ATOM 876 O O . ARG A 1 110 ? -14.175 -8.784 25.630 1.00 80.44 110 ARG A O 1
ATOM 883 N N . LEU A 1 111 ? -12.088 -7.954 25.697 1.00 77.19 111 LEU A N 1
ATOM 884 C CA . LEU A 1 111 ? -11.586 -8.957 26.627 1.00 77.19 111 LEU A CA 1
ATOM 885 C C . LEU A 1 111 ? -11.982 -8.618 28.074 1.00 77.19 111 LEU A C 1
ATOM 887 O O . LEU A 1 111 ? -12.012 -7.448 28.459 1.00 77.19 111 LEU A O 1
ATOM 891 N N . PRO A 1 112 ? -12.254 -9.635 28.915 1.00 66.75 112 PRO A N 1
ATOM 892 C CA . PRO A 1 112 ? -12.591 -9.422 30.324 1.00 66.75 112 PRO A CA 1
ATOM 893 C C . PRO A 1 112 ? -11.421 -8.825 31.125 1.00 66.75 112 PRO A C 1
ATOM 895 O O . PRO A 1 112 ? -11.639 -8.168 32.141 1.00 66.75 112 PRO A O 1
ATOM 898 N N . PHE A 1 113 ? -10.185 -9.006 30.647 1.00 67.50 113 PHE A N 1
ATOM 899 C CA . PHE A 1 113 ? -8.965 -8.448 31.228 1.00 67.50 113 PHE A CA 1
ATOM 900 C C . PHE A 1 113 ? -8.555 -7.190 30.451 1.00 67.50 113 PHE A C 1
ATOM 902 O O . PHE A 1 113 ? -7.784 -7.268 29.494 1.00 67.50 113 PHE A O 1
ATOM 909 N N . LYS A 1 114 ? -9.093 -6.036 30.862 1.00 57.50 114 LYS A N 1
ATOM 910 C CA . LYS A 1 114 ? -9.025 -4.751 30.138 1.00 57.50 114 LYS A CA 1
ATOM 911 C C . LYS A 1 114 ? -7.619 -4.166 29.900 1.00 57.50 114 LYS A C 1
ATOM 913 O O . LYS A 1 114 ? -7.513 -3.157 29.219 1.00 57.50 114 LYS A O 1
ATOM 918 N N . GLU A 1 115 ? -6.545 -4.781 30.399 1.00 62.31 115 GLU A N 1
ATOM 919 C CA . GLU A 1 115 ? -5.185 -4.211 30.339 1.00 62.31 115 GLU A CA 1
ATOM 920 C C . GLU A 1 115 ? -4.075 -5.239 30.070 1.00 62.31 115 GLU A C 1
ATOM 922 O O . GLU A 1 115 ? -3.000 -5.212 30.666 1.00 62.31 115 GLU A O 1
ATOM 927 N N . THR A 1 116 ? -4.290 -6.183 29.158 1.00 71.81 116 THR A N 1
ATOM 928 C CA . THR A 1 116 ? -3.220 -7.125 28.792 1.00 71.81 116 THR A CA 1
ATOM 929 C C . THR A 1 116 ? -2.470 -6.637 27.553 1.00 71.81 116 THR A C 1
ATOM 931 O O . THR A 1 116 ? -2.748 -7.040 26.424 1.00 71.81 116 THR A O 1
ATOM 934 N N . LEU A 1 117 ? -1.465 -5.778 27.771 1.00 78.25 117 LEU A N 1
ATOM 935 C CA . LEU A 1 117 ? -0.518 -5.316 26.740 1.00 78.25 117 LEU A CA 1
ATOM 936 C C . LEU A 1 117 ? 0.005 -6.480 25.880 1.00 78.25 117 LEU A C 1
ATOM 938 O O . LEU A 1 117 ? 0.104 -6.361 24.662 1.00 78.25 117 LEU A O 1
ATOM 942 N N . TRP A 1 118 ? 0.252 -7.633 26.503 1.00 82.06 118 TRP A N 1
ATOM 943 C CA . TRP A 1 118 ? 0.678 -8.862 25.835 1.00 82.06 118 TRP A CA 1
ATOM 944 C C . TRP A 1 118 ? -0.328 -9.395 24.813 1.00 82.06 118 TRP A C 1
ATOM 946 O O . TRP A 1 118 ? 0.080 -9.826 23.738 1.00 82.06 118 TRP A O 1
ATOM 956 N N . ILE A 1 119 ? -1.631 -9.331 25.103 1.00 81.00 119 ILE A N 1
ATOM 957 C CA . ILE A 1 119 ? -2.660 -9.775 24.155 1.00 81.00 119 ILE A CA 1
ATOM 958 C C . ILE A 1 119 ? -2.762 -8.786 22.994 1.00 81.00 119 ILE A C 1
ATOM 960 O O . ILE A 1 119 ? -2.849 -9.211 21.842 1.00 81.00 119 ILE A O 1
ATOM 964 N N . LYS A 1 120 ? -2.652 -7.477 23.267 1.00 81.94 120 LYS A N 1
ATOM 965 C CA . LYS A 1 120 ? -2.574 -6.458 22.211 1.00 81.94 120 LYS A CA 1
ATOM 966 C C . LYS A 1 120 ? -1.405 -6.736 21.264 1.00 81.94 120 LYS A C 1
ATOM 968 O O . LYS A 1 120 ? -1.608 -6.813 20.056 1.00 81.94 120 LYS A O 1
ATOM 973 N N . LEU A 1 121 ? -0.202 -6.926 21.812 1.00 85.94 121 LEU A N 1
ATOM 974 C CA . LEU A 1 121 ? 0.998 -7.213 21.024 1.00 85.94 121 LEU A CA 1
ATOM 975 C C . LEU A 1 121 ? 0.877 -8.522 20.245 1.00 85.94 121 LEU A C 1
ATOM 977 O O . LEU A 1 121 ? 1.278 -8.568 19.087 1.00 85.94 121 LEU A O 1
ATOM 981 N N . PHE A 1 122 ? 0.290 -9.560 20.841 1.00 87.56 122 PHE A N 1
ATOM 982 C CA . PHE A 1 122 ? 0.060 -10.830 20.160 1.00 87.56 122 PHE A CA 1
ATOM 983 C C . PHE A 1 122 ? -0.859 -10.670 18.941 1.00 87.56 122 PHE A C 1
ATOM 985 O O . PHE A 1 122 ? -0.511 -11.113 17.849 1.00 87.56 122 PHE A O 1
ATOM 992 N N . VAL A 1 123 ? -1.993 -9.977 19.093 1.00 86.44 123 VAL A N 1
ATOM 993 C CA . VAL A 1 123 ? -2.914 -9.695 17.977 1.00 86.44 123 VAL A CA 1
ATOM 994 C C . VAL A 1 123 ? -2.218 -8.873 16.893 1.00 86.44 123 VAL A C 1
ATOM 996 O O . VAL A 1 123 ? -2.319 -9.206 15.712 1.00 86.44 123 VAL A O 1
ATOM 999 N N . MET A 1 124 ? -1.476 -7.831 17.284 1.00 88.50 124 MET A N 1
ATOM 1000 C CA . MET A 1 124 ? -0.721 -7.012 16.336 1.00 88.50 124 MET A CA 1
ATOM 1001 C C . MET A 1 124 ? 0.311 -7.841 15.567 1.00 88.50 124 MET A C 1
ATOM 1003 O O . MET A 1 124 ? 0.410 -7.709 14.349 1.00 88.50 124 MET A O 1
ATOM 1007 N N . ALA A 1 125 ? 1.041 -8.724 16.251 1.00 91.00 125 ALA A N 1
ATOM 1008 C CA . ALA A 1 125 ? 2.033 -9.599 15.637 1.00 91.00 125 ALA A CA 1
ATOM 1009 C C . ALA A 1 125 ? 1.403 -10.569 14.629 1.00 91.00 125 ALA A C 1
ATOM 1011 O O . ALA A 1 125 ? 1.877 -10.649 13.498 1.00 91.00 125 ALA A O 1
ATOM 1012 N N . VAL A 1 126 ? 0.312 -11.253 14.994 1.00 91.12 126 VAL A N 1
ATOM 1013 C CA . VAL A 1 126 ? -0.383 -12.191 14.093 1.00 91.12 126 VAL A CA 1
ATOM 1014 C C . VAL A 1 126 ? -0.870 -11.478 12.831 1.00 91.12 126 VAL A C 1
ATOM 1016 O O . VAL A 1 126 ? -0.613 -11.951 11.726 1.00 91.12 126 VAL A O 1
ATOM 1019 N N . LEU A 1 127 ? -1.516 -10.317 12.975 1.00 88.62 127 LEU A N 1
ATOM 1020 C CA . LEU A 1 127 ? -1.977 -9.539 11.823 1.00 88.62 127 LEU A CA 1
ATOM 1021 C C . LEU A 1 127 ? -0.802 -9.054 10.962 1.00 88.62 127 LEU A C 1
ATOM 1023 O O . LEU A 1 127 ? -0.858 -9.141 9.739 1.00 88.62 127 LEU A O 1
ATOM 1027 N N . THR A 1 128 ? 0.292 -8.614 11.584 1.00 89.50 128 THR A N 1
ATOM 1028 C CA . THR A 1 128 ? 1.486 -8.152 10.860 1.00 89.50 128 THR A CA 1
ATOM 1029 C C . THR A 1 128 ? 2.132 -9.285 10.062 1.00 89.50 128 THR A C 1
ATOM 1031 O O . THR A 1 128 ? 2.502 -9.075 8.912 1.00 89.50 128 THR A O 1
ATOM 1034 N N . ILE A 1 129 ? 2.212 -10.501 10.615 1.00 92.06 129 ILE A N 1
ATOM 1035 C CA . ILE A 1 129 ? 2.720 -11.684 9.898 1.00 92.06 129 ILE A CA 1
ATOM 1036 C C . ILE A 1 129 ? 1.884 -11.964 8.643 1.00 92.06 129 ILE A C 1
ATOM 1038 O O . ILE A 1 129 ? 2.450 -12.238 7.587 1.00 92.06 129 ILE A O 1
ATOM 1042 N N . ILE A 1 130 ? 0.554 -11.849 8.735 1.00 89.25 130 ILE A N 1
ATOM 1043 C CA . ILE A 1 130 ? -0.345 -12.042 7.588 1.00 89.25 130 ILE A CA 1
ATOM 1044 C C . ILE A 1 130 ? -0.060 -11.007 6.491 1.00 89.25 130 ILE A C 1
ATOM 1046 O O . ILE A 1 130 ? 0.058 -11.381 5.325 1.00 89.25 130 ILE A O 1
ATOM 1050 N N . ALA A 1 131 ? 0.115 -9.728 6.842 1.00 85.88 131 ALA A N 1
ATOM 1051 C CA . ALA A 1 131 ? 0.480 -8.710 5.853 1.00 85.88 131 ALA A CA 1
ATOM 1052 C C . ALA A 1 131 ? 1.854 -8.933 5.235 1.00 85.88 131 ALA A C 1
ATOM 1054 O O . ALA A 1 131 ? 2.001 -8.761 4.030 1.00 85.88 131 ALA A O 1
ATOM 1055 N N . VAL A 1 132 ? 2.856 -9.312 6.030 1.00 90.38 132 VAL A N 1
ATOM 1056 C CA . VAL A 1 132 ? 4.201 -9.590 5.508 1.00 90.38 132 VAL A CA 1
ATOM 1057 C C . VAL A 1 132 ? 4.158 -10.763 4.532 1.00 90.38 132 VAL A C 1
ATOM 1059 O O . VAL A 1 132 ? 4.765 -10.691 3.466 1.00 90.38 132 VAL A O 1
ATOM 1062 N N . TYR A 1 133 ? 3.399 -11.814 4.850 1.00 91.50 133 TYR A N 1
ATOM 1063 C CA . TYR A 1 133 ? 3.195 -12.940 3.944 1.00 91.50 133 TYR A CA 1
ATOM 1064 C C . TYR A 1 133 ? 2.536 -12.496 2.631 1.00 91.50 133 TYR A C 1
ATOM 1066 O O . TYR A 1 133 ? 3.070 -12.772 1.558 1.00 91.50 133 TYR A O 1
ATOM 1074 N N . PHE A 1 134 ? 1.437 -11.742 2.702 1.00 86.25 134 PHE A N 1
ATOM 1075 C CA . PHE A 1 134 ? 0.759 -11.219 1.515 1.00 86.25 134 PHE A CA 1
ATOM 1076 C C . PHE A 1 134 ? 1.671 -10.311 0.673 1.00 86.25 134 PHE A C 1
ATOM 1078 O O . PHE A 1 134 ? 1.821 -10.513 -0.531 1.00 86.25 134 PHE A O 1
ATOM 1085 N N . GLY A 1 135 ? 2.371 -9.375 1.318 1.00 85.69 135 GLY A N 1
ATOM 1086 C CA . GLY A 1 135 ? 3.329 -8.486 0.664 1.00 85.69 135 GLY A CA 1
ATOM 1087 C C . GLY A 1 135 ? 4.488 -9.236 0.005 1.00 85.69 135 GLY A C 1
ATOM 1088 O O . GLY A 1 135 ? 4.945 -8.827 -1.059 1.00 85.69 135 GLY A O 1
ATOM 1089 N N . SER A 1 136 ? 4.930 -10.361 0.577 1.00 88.12 136 SER A N 1
ATOM 1090 C CA . SER A 1 136 ? 5.989 -11.185 -0.018 1.00 88.12 136 SER A CA 1
ATOM 1091 C C . SER A 1 136 ? 5.570 -11.839 -1.340 1.00 88.12 136 SER A C 1
ATOM 1093 O O . SER A 1 136 ? 6.394 -11.942 -2.248 1.00 88.12 136 SER A O 1
ATOM 1095 N N . ILE A 1 137 ? 4.293 -12.216 -1.483 1.00 88.12 137 ILE A N 1
ATOM 1096 C CA . ILE A 1 137 ? 3.751 -12.795 -2.721 1.00 88.12 137 ILE A CA 1
ATOM 1097 C C . ILE A 1 137 ? 3.742 -11.743 -3.829 1.00 88.12 137 ILE A C 1
ATOM 1099 O O . ILE A 1 137 ? 4.252 -11.995 -4.921 1.00 88.12 137 ILE A O 1
ATOM 1103 N N . ILE A 1 138 ? 3.216 -10.552 -3.531 1.00 85.88 138 ILE A N 1
ATOM 1104 C CA . ILE A 1 138 ? 3.179 -9.435 -4.484 1.00 85.88 138 ILE A CA 1
ATOM 1105 C C . ILE A 1 138 ? 4.600 -9.052 -4.891 1.00 85.88 138 ILE A C 1
ATOM 1107 O O . ILE A 1 138 ? 4.899 -8.969 -6.078 1.00 85.88 138 ILE A O 1
ATOM 1111 N N . LEU A 1 139 ? 5.506 -8.902 -3.920 1.00 86.25 139 LEU A N 1
ATOM 1112 C CA . LEU A 1 139 ? 6.897 -8.557 -4.194 1.00 86.25 139 LEU A CA 1
ATOM 1113 C C . LEU A 1 139 ? 7.577 -9.586 -5.106 1.00 86.25 139 LEU A C 1
ATOM 1115 O O . LEU A 1 139 ? 8.309 -9.194 -6.010 1.00 86.25 139 LEU A O 1
ATOM 1119 N N . ALA A 1 140 ? 7.327 -10.882 -4.901 1.00 85.44 140 ALA A N 1
ATOM 1120 C CA . ALA A 1 140 ? 7.881 -11.934 -5.747 1.00 85.44 140 ALA A CA 1
ATOM 1121 C C . ALA A 1 140 ? 7.369 -11.847 -7.197 1.00 85.44 140 ALA A C 1
ATOM 1123 O O . ALA A 1 140 ? 8.172 -11.943 -8.128 1.00 85.44 140 ALA A O 1
ATOM 1124 N N . ARG A 1 141 ? 6.064 -11.614 -7.402 1.00 83.81 141 ARG A N 1
ATOM 1125 C CA . ARG A 1 141 ? 5.480 -11.445 -8.747 1.00 83.81 141 ARG A CA 1
ATOM 1126 C C . ARG A 1 141 ? 6.006 -10.191 -9.439 1.00 83.81 141 ARG A C 1
ATOM 1128 O O . ARG A 1 141 ? 6.475 -10.268 -10.574 1.00 83.81 141 ARG A O 1
ATOM 1135 N N . THR A 1 142 ? 6.038 -9.066 -8.729 1.00 80.25 142 THR A N 1
ATOM 1136 C CA . THR A 1 142 ? 6.556 -7.801 -9.258 1.00 80.25 142 THR A CA 1
ATOM 1137 C C . THR A 1 142 ? 8.052 -7.887 -9.581 1.00 80.25 142 THR A C 1
ATOM 1139 O O . THR A 1 142 ? 8.483 -7.401 -10.626 1.00 80.25 142 THR A O 1
ATOM 1142 N N . ALA A 1 143 ? 8.859 -8.540 -8.738 1.00 80.50 143 ALA A N 1
ATOM 1143 C CA . ALA A 1 143 ? 10.278 -8.766 -9.016 1.00 80.50 143 ALA A CA 1
ATOM 1144 C C . ALA A 1 143 ? 10.477 -9.604 -10.289 1.00 80.50 143 ALA A C 1
ATOM 1146 O O . ALA A 1 143 ? 11.279 -9.226 -11.143 1.00 80.50 143 ALA A O 1
ATOM 1147 N N . GLY A 1 144 ? 9.691 -10.673 -10.462 1.00 79.38 144 GLY A N 1
ATOM 1148 C CA . GLY A 1 144 ? 9.699 -11.485 -11.681 1.00 79.38 144 GLY A CA 1
ATOM 1149 C C . GLY A 1 144 ? 9.294 -10.696 -12.932 1.00 79.38 144 GLY A C 1
ATOM 1150 O O . GLY A 1 144 ? 9.931 -10.826 -13.980 1.00 79.38 144 GLY A O 1
ATOM 1151 N N . TYR A 1 145 ? 8.288 -9.820 -12.838 1.00 78.69 145 TYR A N 1
ATOM 1152 C CA . TYR A 1 145 ? 7.917 -8.914 -13.933 1.00 78.69 145 TYR A CA 1
ATOM 1153 C C . TYR A 1 145 ? 9.063 -7.964 -14.301 1.00 78.69 145 TYR A C 1
ATOM 1155 O O . TYR A 1 145 ? 9.415 -7.828 -15.471 1.00 78.69 145 TYR A O 1
ATOM 1163 N N . ILE A 1 146 ? 9.690 -7.335 -13.307 1.00 75.50 146 ILE A N 1
ATOM 1164 C CA . ILE A 1 146 ? 10.795 -6.396 -13.526 1.00 75.50 146 ILE A CA 1
ATOM 1165 C C . ILE A 1 146 ? 11.989 -7.104 -14.182 1.00 75.50 146 ILE A C 1
ATOM 1167 O O . ILE A 1 146 ? 12.520 -6.616 -15.181 1.00 75.50 146 ILE A O 1
ATOM 1171 N N . GLU A 1 147 ? 12.393 -8.263 -13.660 1.00 74.44 147 GLU A N 1
ATOM 1172 C CA . GLU A 1 147 ? 13.514 -9.048 -14.186 1.00 74.44 147 GLU A CA 1
ATOM 1173 C C . GLU A 1 147 ? 13.266 -9.493 -15.632 1.00 74.44 147 GLU A C 1
ATOM 1175 O O . GLU A 1 147 ? 14.124 -9.317 -16.503 1.00 74.44 147 GLU A O 1
ATOM 1180 N N . THR A 1 148 ? 12.072 -10.013 -15.922 1.00 73.75 148 THR A N 1
ATOM 1181 C CA . THR A 1 148 ? 11.705 -10.430 -17.282 1.00 73.75 148 THR A CA 1
ATOM 1182 C C . TH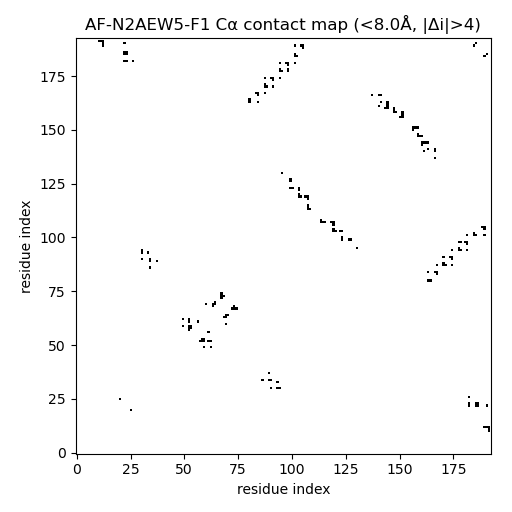R A 1 148 ? 11.652 -9.248 -18.243 1.00 73.75 148 THR A C 1
ATOM 1184 O O . THR A 1 148 ? 12.216 -9.341 -19.332 1.00 73.75 148 THR A O 1
ATOM 1187 N N . HIS A 1 149 ? 11.078 -8.112 -17.843 1.00 71.19 149 HIS A N 1
ATOM 1188 C CA . HIS A 1 149 ? 11.006 -6.917 -18.683 1.00 71.19 149 HIS A CA 1
ATOM 1189 C C . HIS A 1 149 ? 12.400 -6.337 -18.984 1.00 71.19 149 HIS A C 1
ATOM 1191 O O . HIS A 1 149 ? 12.656 -5.907 -20.110 1.00 71.19 149 HIS A O 1
ATOM 1197 N N . PHE A 1 150 ? 13.336 -6.361 -18.029 1.00 66.81 150 PHE A N 1
ATOM 1198 C CA . PHE A 1 150 ? 14.723 -5.948 -18.277 1.00 66.81 150 PHE A CA 1
ATOM 1199 C C . PHE A 1 150 ? 15.496 -6.942 -19.143 1.00 66.81 150 PHE A C 1
ATOM 1201 O O . PHE A 1 150 ? 16.271 -6.544 -20.015 1.00 66.81 150 PHE A O 1
ATOM 1208 N N . THR A 1 151 ? 15.278 -8.238 -18.941 1.00 66.38 151 THR A N 1
ATOM 1209 C CA . THR A 1 151 ? 15.942 -9.277 -19.734 1.00 66.38 151 THR A CA 1
ATOM 1210 C C . THR A 1 151 ? 15.462 -9.246 -21.185 1.00 66.38 151 THR A C 1
ATOM 1212 O O . THR A 1 151 ? 16.275 -9.384 -22.098 1.00 66.38 151 THR A O 1
ATOM 1215 N N . GLN A 1 152 ? 14.176 -8.977 -21.426 1.00 65.88 152 GLN A N 1
ATOM 1216 C CA . GLN A 1 152 ? 13.609 -8.809 -22.770 1.00 65.88 152 GLN A CA 1
ATOM 1217 C C . GLN A 1 152 ? 14.250 -7.647 -23.537 1.00 65.88 152 GLN A C 1
ATOM 1219 O O . GLN A 1 152 ? 14.660 -7.836 -24.685 1.00 65.88 152 GLN A O 1
ATOM 1224 N N . ILE A 1 153 ? 14.404 -6.484 -22.890 1.00 64.88 153 ILE A N 1
ATOM 1225 C CA . ILE A 1 153 ? 15.061 -5.303 -23.478 1.00 64.88 153 ILE A CA 1
ATOM 1226 C C . ILE A 1 153 ? 16.497 -5.640 -23.912 1.00 64.88 153 ILE A C 1
ATOM 1228 O O . ILE A 1 153 ? 16.943 -5.224 -24.980 1.00 64.88 153 ILE A O 1
ATOM 1232 N N . ASN A 1 154 ? 17.213 -6.440 -23.118 1.00 63.78 154 ASN A N 1
ATOM 1233 C CA . ASN A 1 154 ? 18.624 -6.739 -23.365 1.00 63.78 154 ASN A CA 1
ATOM 1234 C C . ASN A 1 154 ? 18.875 -7.935 -24.300 1.00 63.78 154 ASN A C 1
ATOM 1236 O O . ASN A 1 154 ? 19.941 -8.010 -24.908 1.00 63.78 154 ASN A O 1
ATOM 1240 N N . THR A 1 155 ? 17.938 -8.882 -24.422 1.00 61.22 155 THR A N 1
ATOM 1241 C CA . THR A 1 155 ? 18.215 -10.186 -25.062 1.00 61.22 155 THR A CA 1
ATOM 1242 C C . THR A 1 155 ? 17.361 -10.511 -26.291 1.00 61.22 155 THR A C 1
ATOM 1244 O O . THR A 1 155 ? 17.638 -11.510 -26.949 1.00 61.22 155 THR A O 1
ATOM 1247 N N . LYS A 1 156 ? 16.369 -9.682 -26.660 1.00 60.56 156 LYS A N 1
ATOM 1248 C CA . LYS A 1 156 ? 15.417 -9.91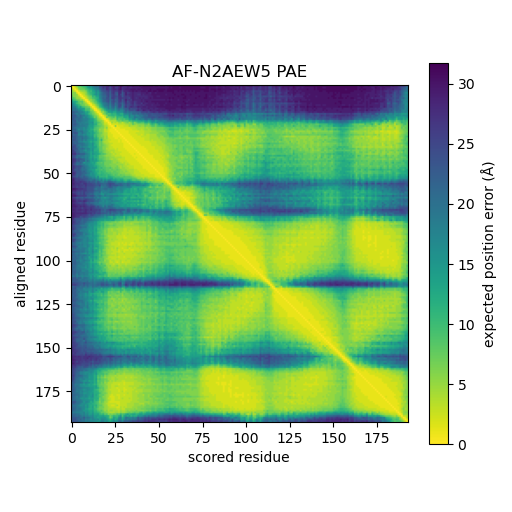9 -27.776 1.00 60.56 156 LYS A CA 1
ATOM 1249 C C . LYS A 1 156 ? 14.572 -11.204 -27.664 1.00 60.56 156 LYS A C 1
ATOM 1251 O O . LYS A 1 156 ? 13.824 -11.511 -28.590 1.00 60.56 156 LYS A O 1
ATOM 1256 N N . TYR A 1 157 ? 14.660 -11.943 -26.558 1.00 59.25 157 TYR A N 1
ATOM 1257 C CA . TYR A 1 157 ? 13.802 -13.093 -26.273 1.00 59.25 157 TYR A CA 1
ATOM 1258 C C . TYR A 1 157 ? 12.574 -12.648 -25.486 1.00 59.25 157 TYR A C 1
ATOM 1260 O O . TYR A 1 157 ? 12.704 -11.891 -24.530 1.00 59.25 157 TYR A O 1
ATOM 1268 N N . THR A 1 158 ? 11.391 -13.135 -25.862 1.00 59.78 158 THR A N 1
ATOM 1269 C CA . THR A 1 158 ? 10.134 -12.885 -25.145 1.00 59.78 158 THR A CA 1
ATOM 1270 C C . THR A 1 158 ? 9.960 -13.894 -24.015 1.00 59.78 158 THR A C 1
ATOM 1272 O O . THR A 1 158 ? 9.831 -15.092 -24.266 1.00 59.78 158 THR A O 1
ATOM 1275 N N . PHE A 1 159 ? 9.914 -13.404 -22.780 1.00 64.00 159 PHE A N 1
ATOM 1276 C CA . PHE A 1 159 ? 9.578 -14.197 -21.597 1.00 64.00 159 PHE A CA 1
ATOM 1277 C C . PHE A 1 159 ? 8.120 -13.937 -21.207 1.00 64.00 159 PHE A C 1
ATOM 1279 O O . PHE A 1 159 ? 7.655 -12.805 -21.284 1.00 64.00 159 PHE A O 1
ATOM 1286 N N . ILE A 1 160 ? 7.380 -14.964 -20.800 1.00 66.19 160 ILE A N 1
ATOM 1287 C CA . ILE A 1 160 ? 6.002 -14.782 -20.332 1.00 66.19 160 ILE A CA 1
ATOM 1288 C C . ILE A 1 160 ? 6.064 -14.522 -18.826 1.00 66.19 160 ILE A C 1
ATOM 1290 O O . ILE A 1 160 ? 6.446 -15.412 -18.070 1.00 66.19 160 ILE A O 1
ATOM 1294 N N . SER A 1 161 ? 5.718 -13.308 -18.408 1.00 68.50 161 SER A N 1
ATOM 1295 C CA . SER A 1 161 ? 5.501 -12.935 -17.009 1.00 68.50 161 SER A CA 1
ATOM 1296 C C . SER A 1 161 ? 4.111 -12.338 -16.836 1.00 68.50 161 SER A C 1
ATOM 1298 O O . SER A 1 161 ? 3.537 -11.791 -17.783 1.00 68.50 161 SER A O 1
ATOM 1300 N N . ASP A 1 162 ? 3.566 -12.471 -15.625 1.00 73.56 162 ASP A N 1
ATOM 1301 C CA . ASP A 1 162 ? 2.299 -11.838 -15.286 1.00 73.56 162 ASP A CA 1
ATOM 1302 C C . ASP A 1 162 ? 2.446 -10.313 -15.394 1.00 73.56 162 ASP A C 1
ATOM 1304 O O . ASP A 1 162 ? 3.434 -9.747 -14.915 1.00 73.56 162 ASP A O 1
ATOM 1308 N N . PRO A 1 163 ? 1.491 -9.629 -16.038 1.00 80.75 163 PRO A N 1
ATOM 1309 C CA . PRO A 1 163 ? 1.580 -8.196 -16.235 1.00 80.75 163 PRO A CA 1
ATOM 1310 C C . PRO A 1 163 ? 1.304 -7.445 -14.924 1.00 80.75 163 PRO A C 1
ATOM 1312 O O . PRO A 1 163 ? 0.404 -7.802 -14.162 1.00 80.75 163 PRO A O 1
ATOM 1315 N N . MET A 1 164 ? 2.041 -6.360 -14.680 1.00 82.62 164 MET A N 1
ATOM 1316 C CA . MET A 1 164 ? 2.013 -5.646 -13.396 1.00 82.62 164 MET A CA 1
ATOM 1317 C C . MET A 1 164 ? 0.662 -4.986 -13.074 1.00 82.62 164 MET A C 1
ATOM 1319 O O . MET A 1 164 ? 0.322 -4.806 -11.905 1.00 82.62 164 MET A O 1
ATOM 1323 N N . TRP A 1 165 ? -0.167 -4.688 -14.080 1.00 85.06 165 TRP A N 1
ATOM 1324 C CA . TRP A 1 165 ? -1.538 -4.220 -13.862 1.00 85.06 165 TRP A CA 1
ATOM 1325 C C . TRP A 1 165 ? -2.383 -5.199 -13.035 1.00 85.06 165 TRP A C 1
ATOM 1327 O O . TRP A 1 165 ? -3.311 -4.754 -12.361 1.00 85.06 165 TRP A O 1
ATOM 1337 N N . PHE A 1 166 ? -2.069 -6.500 -13.056 1.00 88.31 166 PHE A N 1
ATOM 1338 C CA . PHE A 1 166 ? -2.757 -7.497 -12.240 1.00 88.31 166 PHE A CA 1
ATOM 1339 C C . PHE A 1 166 ? -2.473 -7.284 -10.746 1.00 88.31 166 PHE A C 1
ATOM 1341 O O . PHE A 1 166 ? -3.412 -7.191 -9.956 1.00 88.31 166 PHE A O 1
ATOM 1348 N N . ASP A 1 167 ? -1.200 -7.096 -10.374 1.00 88.94 167 ASP A N 1
ATOM 1349 C CA . ASP A 1 167 ? -0.797 -6.750 -9.003 1.00 88.94 167 ASP A CA 1
ATOM 1350 C C . ASP A 1 167 ? -1.401 -5.403 -8.567 1.00 88.94 167 ASP A C 1
ATOM 1352 O O . ASP A 1 167 ? -1.902 -5.274 -7.450 1.00 88.94 167 ASP A O 1
ATOM 1356 N N . ASN A 1 168 ? -1.416 -4.407 -9.462 1.00 91.44 168 ASN A N 1
ATOM 1357 C CA . ASN A 1 168 ? -2.044 -3.108 -9.194 1.00 91.44 168 ASN A CA 1
ATOM 1358 C C . ASN A 1 168 ? -3.540 -3.243 -8.897 1.00 91.44 168 ASN A C 1
ATOM 1360 O O . ASN A 1 168 ? -4.062 -2.597 -7.991 1.00 91.44 168 ASN A O 1
ATOM 1364 N N . LEU A 1 169 ? -4.249 -4.070 -9.662 1.00 92.88 169 LEU A N 1
ATOM 1365 C CA . LEU A 1 169 ? -5.675 -4.288 -9.459 1.00 92.88 169 LEU A CA 1
ATOM 1366 C C . LEU A 1 169 ? -5.938 -5.015 -8.134 1.00 92.88 169 LEU A C 1
ATOM 1368 O O . LEU A 1 169 ? -6.856 -4.634 -7.408 1.00 92.88 169 LEU A O 1
ATOM 1372 N N . GLU A 1 170 ? -5.123 -6.015 -7.794 1.00 91.69 170 GLU A N 1
ATOM 1373 C CA . GLU A 1 170 ? -5.222 -6.731 -6.520 1.00 91.69 170 GLU A CA 1
ATOM 1374 C C . GLU A 1 170 ? -4.976 -5.797 -5.326 1.00 91.69 170 GLU A C 1
ATOM 1376 O O . GLU A 1 170 ? -5.809 -5.740 -4.418 1.00 91.69 170 GLU A O 1
ATOM 1381 N N . LEU A 1 171 ? -3.903 -4.996 -5.359 1.00 92.62 171 LEU A N 1
ATOM 1382 C CA . LEU A 1 171 ? -3.612 -3.997 -4.325 1.00 92.62 171 LEU A CA 1
ATOM 1383 C C . LEU A 1 171 ? -4.736 -2.969 -4.190 1.00 92.62 171 LEU A C 1
ATOM 1385 O O . LEU A 1 171 ? -5.176 -2.695 -3.079 1.00 92.62 171 LEU A O 1
ATOM 1389 N N . LEU A 1 172 ? -5.258 -2.451 -5.305 1.00 95.06 172 LEU A N 1
ATOM 1390 C CA . LEU A 1 172 ? -6.354 -1.482 -5.288 1.00 95.06 172 LEU A CA 1
ATOM 1391 C C . LEU A 1 172 ? -7.601 -2.043 -4.592 1.00 95.06 172 LEU A C 1
ATOM 1393 O O . LEU A 1 172 ? -8.230 -1.350 -3.792 1.00 95.06 172 LEU A O 1
ATOM 1397 N N . ILE A 1 173 ? -7.970 -3.293 -4.887 1.00 94.88 173 ILE A N 1
ATOM 1398 C CA . ILE A 1 173 ? -9.120 -3.945 -4.250 1.00 94.88 173 ILE A CA 1
ATOM 1399 C C . ILE A 1 173 ? -8.882 -4.090 -2.746 1.00 94.88 173 ILE A C 1
ATOM 1401 O O . ILE A 1 173 ? -9.770 -3.766 -1.953 1.00 94.88 173 ILE A O 1
ATOM 1405 N N . VAL A 1 174 ? -7.698 -4.554 -2.346 1.00 93.31 174 VAL A N 1
ATOM 1406 C CA . VAL A 1 174 ? -7.355 -4.743 -0.932 1.00 93.31 174 VAL A CA 1
ATOM 1407 C C . VAL A 1 174 ? -7.340 -3.408 -0.186 1.00 93.31 174 VAL A C 1
ATOM 1409 O O . VAL A 1 174 ? -7.945 -3.317 0.881 1.00 93.31 174 VAL A O 1
ATOM 1412 N N . ASP A 1 175 ? -6.754 -2.360 -0.761 1.00 94.50 175 ASP A N 1
ATOM 1413 C CA . ASP A 1 175 ? -6.704 -1.015 -0.178 1.00 94.50 175 ASP A CA 1
ATOM 1414 C C . ASP A 1 175 ? -8.094 -0.431 0.047 1.00 94.50 175 ASP A C 1
ATOM 1416 O O . ASP A 1 175 ? -8.371 0.138 1.105 1.00 94.50 175 ASP A O 1
ATOM 1420 N N . ILE A 1 176 ? -8.999 -0.603 -0.920 1.00 94.88 176 ILE A N 1
ATOM 1421 C CA . ILE A 1 176 ? -10.390 -0.164 -0.782 1.00 94.88 176 ILE A CA 1
ATOM 1422 C C . ILE A 1 176 ? -11.069 -0.920 0.363 1.00 94.88 176 ILE A C 1
ATOM 1424 O O . ILE A 1 176 ? -11.722 -0.300 1.204 1.00 94.88 176 ILE A O 1
ATOM 1428 N N . ILE A 1 177 ? -10.920 -2.246 0.419 1.00 95.25 177 ILE A N 1
ATOM 1429 C CA . ILE A 1 177 ? -11.551 -3.073 1.455 1.00 95.25 177 ILE A CA 1
ATOM 1430 C C . ILE A 1 177 ? -11.021 -2.691 2.841 1.00 95.25 177 ILE A C 1
ATOM 1432 O O . ILE A 1 177 ? -11.814 -2.388 3.735 1.00 95.25 177 ILE A O 1
ATOM 1436 N N . VAL A 1 178 ? -9.700 -2.670 3.020 1.00 93.88 178 VAL A N 1
ATOM 1437 C CA . VAL A 1 178 ? -9.056 -2.352 4.302 1.00 93.88 178 VAL A CA 1
ATOM 1438 C C . VAL A 1 178 ? -9.353 -0.909 4.707 1.00 93.88 178 VAL A C 1
ATOM 1440 O O . VAL A 1 178 ? -9.758 -0.672 5.843 1.00 93.88 178 VAL A O 1
ATOM 1443 N N . GLY A 1 179 ? -9.269 0.046 3.779 1.00 92.69 179 GLY A N 1
ATOM 1444 C CA . GLY A 1 179 ? -9.562 1.453 4.045 1.00 92.69 179 GLY A CA 1
ATOM 1445 C C . GLY A 1 179 ? -11.014 1.709 4.460 1.00 92.69 179 GLY A C 1
ATOM 1446 O O . GLY A 1 179 ? -11.271 2.486 5.381 1.00 92.69 179 GLY A O 1
ATOM 1447 N N . ILE A 1 180 ? -11.987 1.022 3.848 1.00 92.88 180 ILE A N 1
ATOM 1448 C CA . ILE A 1 180 ? -13.390 1.087 4.291 1.00 92.88 180 ILE A CA 1
ATOM 1449 C C . ILE A 1 180 ? -13.524 0.535 5.712 1.00 92.88 180 ILE A C 1
ATOM 1451 O O . ILE A 1 180 ? -14.203 1.146 6.543 1.00 92.88 180 ILE A O 1
ATOM 1455 N N . ILE A 1 181 ? -12.884 -0.601 6.005 1.00 93.38 181 ILE A N 1
ATOM 1456 C CA . ILE A 1 181 ? -12.921 -1.197 7.343 1.00 93.38 181 ILE A CA 1
ATOM 1457 C C . ILE A 1 181 ? -12.316 -0.233 8.367 1.00 93.38 181 ILE A C 1
ATOM 1459 O O . ILE A 1 181 ? -12.937 -0.005 9.402 1.00 93.38 181 ILE A O 1
ATOM 1463 N N . ASP A 1 182 ? -11.190 0.408 8.067 1.00 92.19 182 ASP A N 1
ATOM 1464 C CA . ASP A 1 182 ? -10.559 1.399 8.942 1.00 92.19 182 ASP A CA 1
ATOM 1465 C C . ASP A 1 182 ? -11.469 2.580 9.251 1.00 92.19 182 ASP A C 1
ATOM 1467 O O . ASP A 1 182 ? -11.643 2.938 10.419 1.00 92.19 182 ASP A O 1
ATOM 1471 N N . ILE A 1 183 ? -12.117 3.145 8.230 1.00 89.75 183 ILE A N 1
ATOM 1472 C CA . ILE A 1 183 ? -13.088 4.233 8.401 1.00 89.75 183 ILE A CA 1
ATOM 1473 C C . ILE A 1 183 ? -14.255 3.783 9.294 1.00 89.75 183 ILE A C 1
ATOM 1475 O O . ILE A 1 183 ? -14.734 4.550 10.135 1.00 89.75 183 ILE A O 1
ATOM 1479 N N . VAL A 1 184 ? -14.728 2.544 9.147 1.00 89.56 184 VAL A N 1
ATOM 1480 C CA . VAL A 1 184 ? -15.783 1.993 10.010 1.00 89.56 184 VAL A CA 1
ATOM 1481 C C . VAL A 1 184 ? -15.276 1.799 11.440 1.00 89.56 184 VAL A C 1
ATOM 1483 O O . VAL A 1 184 ? -15.984 2.155 12.386 1.00 89.56 184 VAL A O 1
ATOM 1486 N N . LEU A 1 185 ? -14.072 1.254 11.618 1.00 87.25 185 LEU A N 1
ATOM 1487 C CA . LEU A 1 185 ? -13.499 0.962 12.929 1.00 87.25 185 LEU A CA 1
ATOM 1488 C C . LEU A 1 185 ? -13.236 2.243 13.723 1.00 87.25 185 LEU A C 1
ATOM 1490 O O . LEU A 1 185 ? -13.654 2.330 14.882 1.00 87.25 185 LEU A O 1
ATOM 1494 N N . ILE A 1 186 ? -12.619 3.251 13.100 1.00 84.75 186 ILE A N 1
ATOM 1495 C CA . ILE A 1 186 ? -12.279 4.512 13.765 1.00 84.75 186 ILE A CA 1
ATOM 1496 C C . ILE A 1 186 ? -13.537 5.268 14.214 1.00 84.75 186 ILE A C 1
ATOM 1498 O O . ILE A 1 186 ? -13.638 5.669 15.373 1.00 84.75 186 ILE A O 1
ATOM 1502 N N . ASN A 1 187 ? -14.551 5.356 13.347 1.00 82.50 187 ASN A N 1
ATOM 1503 C CA . ASN A 1 187 ? -15.789 6.086 13.634 1.00 82.50 187 ASN A CA 1
ATOM 1504 C C . ASN A 1 187 ? -16.707 5.364 14.637 1.00 82.50 187 ASN A C 1
ATOM 1506 O O . ASN A 1 187 ? -17.571 5.998 15.244 1.00 82.50 187 ASN A O 1
ATOM 1510 N N . ARG A 1 188 ? -16.604 4.032 14.761 1.00 79.56 188 ARG A N 1
ATOM 1511 C CA . ARG A 1 188 ? -17.525 3.233 15.587 1.00 79.56 188 ARG A CA 1
ATOM 1512 C C . ARG A 1 188 ? -16.947 2.813 16.931 1.00 79.56 188 ARG A C 1
ATOM 1514 O O . ARG A 1 188 ? -17.721 2.675 17.877 1.00 79.56 188 ARG A O 1
ATOM 1521 N N . TYR A 1 189 ? -15.645 2.555 17.003 1.00 72.56 189 TYR A N 1
ATOM 1522 C CA . TYR A 1 189 ? -15.029 1.933 18.176 1.00 72.56 189 TYR A CA 1
ATOM 1523 C C . TYR A 1 189 ? -13.867 2.728 18.775 1.00 72.56 189 TYR A C 1
ATOM 1525 O O . TYR A 1 189 ? -13.483 2.442 19.905 1.00 72.56 189 TYR A O 1
ATOM 1533 N N . VAL A 1 190 ? -13.292 3.700 18.058 1.00 63.94 190 VAL A N 1
ATOM 1534 C CA . VAL A 1 190 ? -12.112 4.438 18.541 1.00 63.94 190 VAL A CA 1
ATOM 1535 C C . VAL A 1 190 ? -12.487 5.793 19.138 1.00 63.94 190 VAL A C 1
ATOM 1537 O O . VAL A 1 190 ? -11.948 6.123 20.194 1.00 63.94 190 VAL A O 1
ATOM 1540 N N . GLU A 1 191 ? -13.409 6.539 18.522 1.00 57.31 191 GLU A N 1
ATOM 1541 C CA . GLU A 1 191 ? -13.971 7.765 19.107 1.00 57.31 191 GLU A CA 1
ATOM 1542 C C . GLU A 1 191 ? -15.151 7.457 20.041 1.00 57.31 191 GLU A C 1
ATOM 1544 O O . GLU A 1 191 ? -16.094 6.747 19.680 1.00 57.31 191 GLU A O 1
ATOM 1549 N N . SER A 1 192 ? -15.111 8.016 21.254 1.00 49.75 192 SER A N 1
ATOM 1550 C CA . SER A 1 192 ? -16.259 8.060 22.158 1.00 49.75 192 SER A CA 1
ATOM 1551 C C . SER A 1 192 ? -17.329 8.994 21.595 1.00 49.75 192 SER A C 1
ATOM 1553 O O . SER A 1 192 ? -17.053 10.155 21.306 1.00 49.75 192 SER A O 1
ATOM 1555 N N . LYS A 1 193 ? -18.556 8.481 21.460 1.00 43.38 193 LYS A N 1
ATOM 1556 C CA . LYS A 1 193 ? -19.754 9.314 21.301 1.00 43.38 193 LYS A CA 1
ATOM 1557 C C . LYS A 1 193 ? -20.244 9.824 22.647 1.00 43.38 193 LYS A C 1
ATOM 1559 O O . LYS A 1 193 ? -20.205 9.027 23.616 1.00 43.38 193 LYS A O 1
#